Protein AF-A0A7C6JDR0-F1 (afdb_monomer)

Structure (mmCIF, N/CA/C/O backbone):
data_AF-A0A7C6JDR0-F1
#
_entry.id   AF-A0A7C6JDR0-F1
#
loop_
_atom_site.group_PDB
_atom_site.id
_atom_site.type_symbol
_atom_site.label_atom_id
_atom_site.label_alt_id
_atom_site.label_comp_id
_atom_site.label_asym_id
_atom_site.label_entity_id
_atom_site.label_seq_id
_atom_site.pdbx_PDB_ins_code
_atom_site.Cartn_x
_atom_site.Cartn_y
_atom_site.Cartn_z
_atom_site.occupancy
_atom_site.B_iso_or_equiv
_atom_site.auth_seq_id
_atom_site.auth_comp_id
_atom_site.auth_asym_id
_atom_site.auth_atom_id
_atom_site.pdbx_PDB_model_num
ATOM 1 N N . MET A 1 1 ? -1.243 30.427 -74.862 1.00 53.44 1 MET A N 1
ATOM 2 C CA . MET A 1 1 ? -0.214 29.382 -74.612 1.00 53.44 1 MET A CA 1
ATOM 3 C C . MET A 1 1 ? 0.703 29.663 -73.412 1.00 53.44 1 MET A C 1
ATOM 5 O O . MET A 1 1 ? 1.164 28.703 -72.810 1.00 53.44 1 MET A O 1
ATOM 9 N N . ILE A 1 2 ? 0.926 30.922 -73.008 1.00 52.59 2 ILE A N 1
ATOM 10 C CA . ILE A 1 2 ? 1.845 31.300 -71.909 1.00 52.59 2 ILE A CA 1
ATOM 11 C C . ILE A 1 2 ? 1.374 30.842 -70.507 1.00 52.59 2 ILE A C 1
ATOM 13 O O . ILE A 1 2 ? 2.168 30.287 -69.754 1.00 52.59 2 ILE A O 1
ATOM 17 N N . LYS A 1 3 ? 0.073 30.933 -70.181 1.00 47.81 3 LYS A N 1
ATOM 18 C CA . LYS A 1 3 ? -0.463 30.518 -68.860 1.00 47.81 3 LYS A CA 1
ATOM 19 C C . LYS A 1 3 ? -0.269 29.025 -68.537 1.00 47.81 3 LYS A C 1
ATOM 21 O O . LYS A 1 3 ? 0.029 28.679 -67.403 1.00 47.81 3 LYS A O 1
ATOM 26 N N . ARG A 1 4 ? -0.359 28.132 -69.534 1.00 50.84 4 ARG A N 1
ATOM 27 C CA . ARG A 1 4 ? -0.146 26.678 -69.351 1.00 50.84 4 ARG A CA 1
ATOM 28 C C . ARG A 1 4 ? 1.321 26.305 -69.101 1.00 50.84 4 ARG A C 1
ATOM 30 O O . ARG A 1 4 ? 1.572 25.267 -68.501 1.00 50.84 4 ARG A O 1
ATOM 37 N N . ARG A 1 5 ? 2.276 27.127 -69.556 1.00 54.78 5 ARG A N 1
ATOM 38 C CA . ARG A 1 5 ? 3.711 26.929 -69.287 1.00 54.78 5 ARG A CA 1
ATOM 39 C C . ARG A 1 5 ? 4.091 27.420 -67.886 1.00 54.78 5 ARG A C 1
ATOM 41 O O . ARG A 1 5 ? 4.874 26.756 -67.221 1.00 54.78 5 ARG A O 1
ATOM 48 N N . LEU A 1 6 ? 3.457 28.497 -67.415 1.00 56.72 6 LEU A N 1
ATOM 49 C CA . LEU A 1 6 ? 3.664 29.035 -66.067 1.00 56.72 6 LEU A CA 1
ATOM 50 C C . LEU A 1 6 ? 3.162 28.073 -64.972 1.00 56.72 6 LEU A C 1
ATOM 52 O O . LEU A 1 6 ? 3.881 27.800 -64.020 1.00 56.72 6 LEU A O 1
ATOM 56 N N . VAL A 1 7 ? 1.969 27.486 -65.147 1.00 63.91 7 VAL A N 1
ATOM 57 C CA . VAL A 1 7 ? 1.383 26.538 -64.173 1.00 63.91 7 VAL A CA 1
ATOM 58 C C . VAL A 1 7 ? 2.208 25.252 -64.055 1.00 63.91 7 VAL A C 1
ATOM 60 O O . VAL A 1 7 ? 2.407 24.747 -62.955 1.00 63.91 7 VAL A O 1
ATOM 63 N N . LYS A 1 8 ? 2.748 24.745 -65.173 1.00 66.81 8 LYS A N 1
ATOM 64 C CA . LYS A 1 8 ? 3.645 23.578 -65.155 1.00 66.81 8 LYS A CA 1
ATOM 65 C C . LYS A 1 8 ? 4.978 23.885 -64.464 1.00 66.81 8 LYS A C 1
ATOM 67 O O . LYS A 1 8 ? 5.480 23.032 -63.745 1.00 66.81 8 LYS A O 1
ATOM 72 N N . GLY A 1 9 ? 5.518 25.092 -64.647 1.00 71.50 9 GLY A N 1
ATOM 73 C CA . GLY A 1 9 ? 6.744 25.526 -63.970 1.00 71.50 9 GLY A CA 1
ATOM 74 C C . GLY A 1 9 ? 6.580 25.628 -62.452 1.00 71.50 9 GLY A C 1
ATOM 75 O O . GLY A 1 9 ? 7.425 25.133 -61.716 1.00 71.50 9 GLY A O 1
ATOM 76 N N . VAL A 1 10 ? 5.459 26.190 -61.985 1.00 75.44 10 VAL A N 1
ATOM 77 C CA . VAL A 1 10 ? 5.160 26.306 -60.546 1.00 75.44 10 VAL A CA 1
ATOM 78 C C . VAL A 1 10 ? 4.934 24.933 -59.910 1.00 75.44 10 VAL A C 1
ATOM 80 O O . VAL A 1 10 ? 5.464 24.678 -58.836 1.00 75.44 10 VAL A O 1
ATOM 83 N N . ALA A 1 11 ? 4.224 24.022 -60.583 1.00 75.19 11 ALA A N 1
ATOM 84 C CA . ALA A 1 11 ? 3.997 22.670 -60.067 1.00 75.19 11 ALA A CA 1
ATOM 85 C C . ALA A 1 11 ? 5.301 21.860 -59.928 1.00 75.19 11 ALA A C 1
ATOM 87 O O . ALA A 1 11 ? 5.481 21.161 -58.936 1.00 75.19 11 ALA A O 1
ATOM 88 N N . ILE A 1 12 ? 6.232 21.988 -60.883 1.00 78.12 12 ILE A N 1
ATOM 89 C CA . ILE A 1 12 ? 7.544 21.322 -60.817 1.00 78.12 12 ILE A CA 1
ATOM 90 C C . ILE A 1 12 ? 8.403 21.920 -59.698 1.00 78.12 12 ILE A C 1
ATOM 92 O O . ILE A 1 12 ? 9.033 21.172 -58.958 1.00 78.12 12 ILE A O 1
ATOM 96 N N . LEU A 1 13 ? 8.393 23.248 -59.533 1.00 77.38 13 LEU A N 1
ATOM 97 C CA . LEU A 1 13 ? 9.126 23.925 -58.460 1.00 77.38 13 LEU A CA 1
ATOM 98 C C . LEU A 1 13 ? 8.592 23.538 -57.069 1.00 77.38 13 LEU A C 1
ATOM 100 O O . LEU A 1 13 ? 9.375 23.328 -56.151 1.00 77.38 13 LEU A O 1
ATOM 104 N N . MET A 1 14 ? 7.271 23.389 -56.926 1.00 77.12 14 MET A N 1
ATOM 105 C CA . MET A 1 14 ? 6.629 22.969 -55.676 1.00 77.12 14 MET A CA 1
ATOM 106 C C . MET A 1 14 ? 6.948 21.506 -55.335 1.00 77.12 14 MET A C 1
ATOM 108 O O . MET A 1 14 ? 7.229 21.198 -54.181 1.00 77.12 14 MET A O 1
ATOM 112 N N . LEU A 1 15 ? 6.988 20.621 -56.340 1.00 73.56 15 LEU A N 1
ATOM 113 C CA . LEU A 1 15 ? 7.399 19.221 -56.176 1.00 73.56 15 LEU A CA 1
ATOM 114 C C . LEU A 1 15 ? 8.884 19.098 -55.776 1.00 73.56 15 LEU A C 1
ATOM 116 O O . LEU A 1 15 ? 9.236 18.252 -54.962 1.00 73.56 15 LEU A O 1
ATOM 120 N N . LEU A 1 16 ? 9.745 19.971 -56.313 1.00 71.06 16 LEU A N 1
ATOM 121 C CA . LEU A 1 16 ? 11.169 20.050 -55.960 1.00 71.06 16 LEU A CA 1
ATOM 122 C C . LEU A 1 16 ? 11.398 20.602 -54.545 1.00 71.06 16 LEU A C 1
ATOM 124 O O . LEU A 1 16 ? 12.295 20.137 -53.851 1.00 71.06 16 LEU A O 1
ATOM 128 N N . LEU A 1 17 ? 10.568 21.552 -54.102 1.00 68.31 17 LEU A N 1
ATOM 129 C CA . LEU A 1 17 ? 10.589 22.081 -52.733 1.00 68.31 17 LEU A CA 1
ATOM 130 C C . LEU A 1 17 ? 10.099 21.048 -51.705 1.00 68.31 17 LEU A C 1
ATOM 132 O O . LEU A 1 17 ? 10.660 20.966 -50.618 1.00 68.31 17 LEU A O 1
ATOM 136 N N . LEU A 1 18 ? 9.112 20.218 -52.062 1.00 66.00 18 LEU A N 1
ATOM 137 C CA . LEU A 1 18 ? 8.636 19.107 -51.226 1.00 66.00 18 LEU A CA 1
ATOM 138 C C . LEU A 1 18 ? 9.679 17.985 -51.078 1.00 66.00 18 LEU A C 1
ATOM 140 O O . LEU A 1 18 ? 9.715 17.332 -50.042 1.00 66.00 18 LEU A O 1
ATOM 144 N N . ALA A 1 19 ? 10.560 17.794 -52.065 1.00 61.44 19 ALA A N 1
ATOM 145 C CA . ALA A 1 19 ? 11.643 16.809 -51.997 1.00 61.44 19 ALA A CA 1
ATOM 146 C C . ALA A 1 19 ? 12.844 17.256 -51.136 1.00 61.44 19 ALA A C 1
ATOM 148 O O . ALA A 1 19 ? 13.671 16.422 -50.777 1.00 61.44 19 ALA A O 1
ATOM 149 N N . MET A 1 20 ? 12.955 18.549 -50.797 1.00 60.34 20 MET A N 1
ATOM 150 C CA . MET A 1 20 ? 14.014 19.067 -49.914 1.00 60.34 20 MET A CA 1
ATOM 151 C C . MET A 1 20 ? 13.629 19.077 -48.431 1.00 60.34 20 MET A C 1
ATOM 153 O O . MET A 1 20 ? 14.495 19.294 -47.589 1.00 60.34 20 MET A O 1
ATOM 157 N N . VAL A 1 21 ? 12.374 18.768 -48.085 1.00 63.84 21 VAL A N 1
ATOM 158 C CA . VAL A 1 21 ? 11.983 18.416 -46.709 1.00 63.84 21 VAL A CA 1
ATOM 159 C C . VAL A 1 21 ? 12.248 16.920 -46.496 1.00 63.84 21 VAL A C 1
ATOM 161 O O . VAL A 1 21 ? 11.381 16.147 -46.105 1.00 63.84 21 VAL A O 1
ATOM 164 N N . GLY A 1 22 ? 13.463 16.485 -46.832 1.00 52.94 22 GLY A N 1
ATOM 165 C CA . GLY A 1 22 ? 14.001 15.239 -46.315 1.00 52.94 22 GLY A CA 1
ATOM 166 C C . GLY A 1 22 ? 14.383 15.512 -44.872 1.00 52.94 22 GLY A C 1
ATOM 167 O O . GLY A 1 22 ? 15.258 16.340 -44.622 1.00 52.94 22 GLY A O 1
ATOM 168 N N . CYS A 1 23 ? 13.683 14.881 -43.931 1.00 58.06 23 CYS A N 1
ATOM 169 C CA . CYS A 1 23 ? 14.069 14.886 -42.528 1.00 58.06 23 CYS A CA 1
ATOM 170 C C . CYS A 1 23 ? 15.530 14.428 -42.478 1.00 58.06 23 CYS A C 1
ATOM 172 O O . CYS A 1 23 ? 15.843 13.322 -42.916 1.00 58.06 23 CYS A O 1
ATOM 174 N N . GLN A 1 24 ? 16.433 15.321 -42.075 1.00 47.09 24 GLN A N 1
ATOM 175 C CA . GLN A 1 24 ? 17.839 14.992 -41.922 1.00 47.09 24 GLN A CA 1
ATOM 176 C C . GLN A 1 24 ? 17.901 14.056 -40.719 1.00 47.09 24 GLN A C 1
ATOM 178 O O . GLN A 1 24 ? 17.869 14.503 -39.573 1.00 47.09 24 GLN A O 1
ATOM 183 N N . ASP A 1 25 ? 17.846 12.756 -41.000 1.00 50.03 25 ASP A N 1
ATOM 184 C CA . ASP A 1 25 ? 17.953 11.699 -40.011 1.00 50.03 25 ASP A CA 1
ATOM 185 C C . ASP A 1 25 ? 19.404 11.732 -39.533 1.00 50.03 25 ASP A C 1
ATOM 187 O O . ASP A 1 25 ? 20.304 11.115 -40.099 1.00 50.03 25 ASP A O 1
ATOM 191 N N . ASN A 1 26 ? 19.665 12.584 -38.543 1.00 49.03 26 ASN A N 1
ATOM 192 C CA . ASN A 1 26 ? 20.934 12.639 -37.833 1.00 49.03 26 ASN A CA 1
ATOM 193 C C . ASN A 1 26 ? 21.002 11.427 -36.892 1.00 49.03 26 ASN A C 1
ATOM 195 O O . ASN A 1 26 ? 21.184 11.575 -35.684 1.00 49.03 26 ASN A O 1
ATOM 199 N N . SER A 1 27 ? 20.801 10.224 -37.432 1.00 51.94 27 SER A N 1
ATOM 200 C CA . SER A 1 27 ? 21.054 8.985 -36.721 1.00 51.94 27 SER A CA 1
ATOM 201 C C . SER A 1 27 ? 22.565 8.858 -36.596 1.00 51.94 27 SER A C 1
ATOM 203 O O . SER A 1 27 ? 23.275 8.675 -37.585 1.00 51.94 27 SER A O 1
ATOM 205 N N . LEU A 1 28 ? 23.075 9.007 -35.379 1.00 58.03 28 LEU A N 1
ATOM 206 C CA . LEU A 1 28 ? 24.452 8.651 -35.079 1.00 58.03 28 LEU A CA 1
ATOM 207 C C . LEU A 1 28 ? 24.575 7.136 -35.291 1.00 58.03 28 LEU A C 1
ATOM 209 O O . LEU A 1 28 ? 23.998 6.357 -34.537 1.00 58.03 28 LEU A O 1
ATOM 213 N N . GLU A 1 29 ? 25.256 6.723 -36.360 1.00 64.56 29 GLU A N 1
ATOM 214 C CA . GLU A 1 29 ? 25.466 5.306 -36.661 1.00 64.56 29 GLU A CA 1
ATOM 215 C C . GLU A 1 29 ? 26.308 4.648 -35.556 1.00 64.56 29 GLU A C 1
ATOM 217 O O . GLU A 1 29 ? 27.383 5.137 -35.198 1.00 64.56 29 GLU A O 1
ATOM 222 N N . GLY A 1 30 ? 25.822 3.532 -35.009 1.00 69.56 30 GLY A N 1
ATOM 223 C CA . GLY A 1 30 ? 26.536 2.736 -34.012 1.00 69.56 30 GLY A CA 1
ATOM 224 C C . GLY A 1 30 ? 25.609 1.930 -33.103 1.00 69.56 30 GLY A C 1
ATOM 225 O O . GLY A 1 30 ? 24.469 2.320 -32.854 1.00 69.56 30 GLY A O 1
ATOM 226 N N . GLU A 1 31 ? 26.122 0.812 -32.589 1.00 82.81 31 GLU A N 1
ATOM 227 C CA . GLU A 1 31 ? 25.475 0.031 -31.533 1.00 82.81 31 GLU A CA 1
ATOM 228 C C . GLU A 1 31 ? 26.062 0.397 -30.164 1.00 82.81 31 GLU A C 1
ATOM 230 O O . GLU A 1 31 ? 27.271 0.573 -30.009 1.00 82.81 31 GLU A O 1
ATOM 235 N N . ALA A 1 32 ? 25.197 0.466 -29.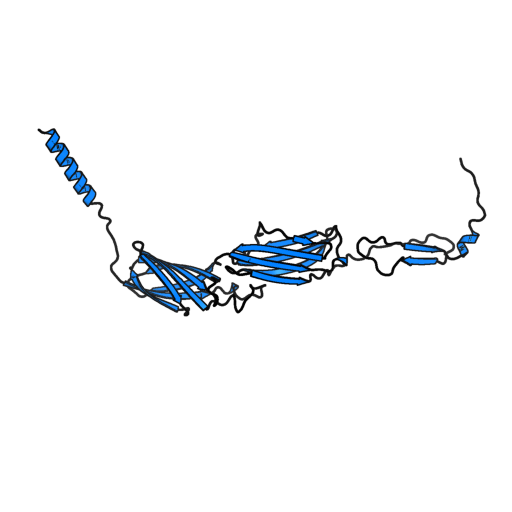161 1.00 83.44 32 ALA A N 1
ATOM 236 C CA . ALA A 1 32 ? 25.524 0.698 -27.768 1.00 83.44 32 ALA A CA 1
ATOM 237 C C . ALA A 1 32 ? 25.253 -0.558 -26.926 1.00 83.44 32 ALA A C 1
ATOM 239 O O . ALA A 1 32 ? 24.381 -1.378 -27.234 1.00 83.44 32 ALA A O 1
ATOM 240 N N . THR A 1 33 ? 26.004 -0.693 -25.832 1.00 84.31 33 THR A N 1
ATOM 241 C CA . THR A 1 33 ? 25.755 -1.687 -24.779 1.00 84.31 33 THR A CA 1
ATOM 242 C C . THR A 1 33 ? 25.454 -0.962 -23.475 1.00 84.31 33 THR A C 1
ATOM 244 O O . THR A 1 33 ? 26.211 -0.079 -23.072 1.00 84.31 33 THR A O 1
ATOM 247 N N . LEU A 1 34 ? 24.357 -1.347 -22.827 1.00 86.38 34 LEU A N 1
ATOM 248 C CA . LEU A 1 34 ? 23.952 -0.881 -21.508 1.00 86.38 34 LEU A CA 1
ATOM 249 C C . LEU A 1 34 ? 24.166 -1.992 -20.478 1.00 86.38 34 LEU A C 1
ATOM 251 O O . LEU A 1 34 ? 23.689 -3.113 -20.670 1.00 86.38 34 LEU A O 1
ATOM 255 N N . HIS A 1 35 ? 24.828 -1.654 -19.378 1.00 86.69 35 HIS A N 1
ATOM 256 C CA . HIS A 1 35 ? 24.808 -2.417 -18.133 1.00 86.69 35 HIS A CA 1
ATOM 257 C C . HIS A 1 35 ? 23.892 -1.706 -17.137 1.00 86.69 35 HIS A C 1
ATOM 259 O O . HIS A 1 35 ? 24.075 -0.518 -16.869 1.00 86.69 35 HIS A O 1
ATOM 265 N N . LEU A 1 36 ? 22.896 -2.418 -16.624 1.00 84.50 36 LEU A N 1
ATOM 266 C CA . LEU A 1 36 ? 21.857 -1.871 -15.768 1.00 84.50 36 LEU A CA 1
ATOM 267 C C . LEU A 1 36 ? 21.838 -2.601 -14.430 1.00 84.50 36 LEU A C 1
ATOM 269 O O . LEU A 1 36 ? 21.637 -3.812 -14.414 1.00 84.50 36 LEU A O 1
ATOM 273 N N . SER A 1 37 ? 21.978 -1.844 -13.347 1.00 87.19 37 SER A N 1
ATOM 274 C CA . SER A 1 37 ? 21.801 -2.335 -11.982 1.00 87.19 37 SER A CA 1
ATOM 275 C C . SER A 1 37 ? 20.399 -1.994 -11.472 1.00 87.19 37 SER A C 1
ATOM 277 O O . SER A 1 37 ? 19.927 -0.864 -11.641 1.00 87.19 37 SER A O 1
ATOM 279 N N . LEU A 1 38 ? 19.708 -2.964 -10.880 1.00 88.69 38 LEU A N 1
ATOM 280 C CA . LEU A 1 38 ? 18.350 -2.826 -10.359 1.00 88.69 38 LEU A CA 1
ATOM 281 C C . LEU A 1 38 ? 18.396 -2.756 -8.834 1.00 88.69 38 LEU A C 1
ATOM 283 O O . LEU A 1 38 ? 18.657 -3.744 -8.157 1.00 88.69 38 LEU A O 1
ATOM 287 N N . GLU A 1 39 ? 18.105 -1.583 -8.283 1.00 84.75 39 GLU A N 1
ATOM 288 C CA . GLU A 1 39 ? 18.224 -1.334 -6.849 1.00 84.75 39 GLU A CA 1
ATOM 289 C C . GLU A 1 39 ? 16.850 -1.218 -6.189 1.00 84.75 39 GLU A C 1
ATOM 291 O O . GLU A 1 39 ? 15.957 -0.514 -6.665 1.00 84.75 39 GLU A O 1
ATOM 296 N N . ARG A 1 40 ? 16.675 -1.858 -5.033 1.00 76.69 40 ARG A N 1
ATOM 297 C CA . ARG A 1 40 ? 15.444 -1.751 -4.245 1.00 76.69 40 ARG A CA 1
ATOM 298 C C . ARG A 1 40 ? 15.557 -0.665 -3.175 1.00 76.69 40 ARG A C 1
ATOM 300 O O . ARG A 1 40 ? 16.505 -0.647 -2.394 1.00 76.69 40 ARG A O 1
ATOM 307 N N . ALA A 1 41 ? 14.533 0.182 -3.045 1.00 70.31 41 ALA A N 1
ATOM 308 C CA . ALA A 1 41 ? 14.473 1.143 -1.944 1.00 70.31 41 ALA A CA 1
ATOM 309 C C . ALA A 1 41 ? 14.323 0.453 -0.565 1.00 70.31 41 ALA A C 1
ATOM 311 O O . ALA A 1 41 ? 13.491 -0.432 -0.369 1.00 70.31 41 ALA A O 1
ATOM 312 N N . SER A 1 42 ? 15.078 0.902 0.440 1.00 64.12 42 SER A N 1
ATOM 313 C CA . SER A 1 42 ? 15.119 0.294 1.786 1.00 64.12 42 SER A CA 1
ATOM 314 C C . SER A 1 42 ? 13.794 0.340 2.562 1.00 64.12 42 SER A C 1
ATOM 316 O O . SER A 1 42 ? 13.575 -0.471 3.463 1.00 64.12 42 SER A O 1
ATOM 318 N N . ARG A 1 43 ? 12.876 1.246 2.194 1.00 60.66 43 ARG A N 1
ATOM 319 C CA . ARG A 1 43 ? 11.558 1.411 2.836 1.00 60.66 43 ARG A CA 1
ATOM 320 C C . ARG A 1 43 ? 10.659 0.175 2.751 1.00 60.66 43 ARG A C 1
ATOM 322 O O . ARG A 1 43 ? 9.679 0.080 3.474 1.00 60.66 43 ARG A O 1
ATOM 329 N N . PHE A 1 44 ? 11.007 -0.799 1.914 1.00 59.34 44 PHE A N 1
ATOM 330 C CA . PHE A 1 44 ? 10.269 -2.048 1.750 1.00 59.34 44 PHE A CA 1
ATOM 331 C C . PHE A 1 44 ? 10.447 -3.105 2.858 1.00 59.34 44 PHE A C 1
ATOM 333 O O . PHE A 1 44 ? 9.814 -4.154 2.766 1.00 59.34 44 PHE A O 1
ATOM 340 N N . ASN A 1 45 ? 11.216 -2.818 3.917 1.00 54.88 45 ASN A N 1
ATOM 341 C CA . ASN A 1 45 ? 11.609 -3.792 4.949 1.00 54.88 45 ASN A CA 1
ATOM 342 C C . ASN A 1 45 ? 11.053 -3.527 6.372 1.00 54.88 45 ASN A C 1
ATOM 344 O O . ASN A 1 45 ? 11.639 -3.990 7.351 1.00 54.88 45 ASN A O 1
ATOM 348 N N . THR A 1 46 ? 9.956 -2.781 6.546 1.00 54.44 46 THR A N 1
ATOM 349 C CA . THR A 1 46 ? 9.399 -2.476 7.886 1.00 54.44 46 THR A CA 1
ATOM 350 C C . THR A 1 46 ? 8.323 -3.473 8.345 1.00 54.44 46 THR A C 1
ATOM 352 O O . THR A 1 46 ? 7.653 -4.107 7.529 1.00 54.44 46 THR A O 1
ATOM 355 N N . ARG A 1 47 ? 8.145 -3.621 9.672 1.00 57.47 47 ARG A N 1
ATOM 356 C CA . ARG A 1 47 ? 7.041 -4.394 10.275 1.00 57.47 47 ARG A CA 1
ATOM 357 C C . ARG A 1 47 ? 5.709 -3.706 9.970 1.00 57.47 47 ARG A C 1
ATOM 359 O O . ARG A 1 47 ? 5.366 -2.735 10.633 1.00 57.47 47 ARG A O 1
ATOM 366 N N . ASN A 1 48 ? 4.970 -4.238 9.007 1.00 67.81 48 ASN A N 1
ATOM 367 C CA . ASN A 1 48 ? 3.650 -3.747 8.620 1.00 67.81 48 ASN A CA 1
ATOM 368 C C . ASN A 1 48 ? 2.647 -4.907 8.660 1.00 67.81 48 ASN A C 1
ATOM 370 O O . ASN A 1 48 ? 3.045 -6.070 8.576 1.00 67.81 48 ASN A O 1
ATOM 374 N N . ILE A 1 49 ? 1.351 -4.604 8.711 1.00 73.88 49 ILE A N 1
ATOM 375 C CA . ILE A 1 49 ? 0.335 -5.518 8.184 1.00 73.88 49 ILE A CA 1
ATOM 376 C C . ILE A 1 49 ? 0.685 -5.723 6.711 1.00 73.88 49 ILE A C 1
ATOM 378 O O . ILE A 1 49 ? 0.687 -4.772 5.926 1.00 73.88 49 ILE A O 1
ATOM 382 N N . VAL A 1 50 ? 1.054 -6.948 6.357 1.00 80.06 50 VAL A N 1
ATOM 383 C CA . VAL A 1 50 ? 1.428 -7.325 4.994 1.00 80.06 50 VAL A CA 1
ATOM 384 C C . VAL A 1 50 ? 0.266 -8.042 4.317 1.00 80.06 50 VAL A C 1
ATOM 386 O O . VAL A 1 50 ? -0.566 -8.629 5.012 1.00 80.06 50 VAL A O 1
ATOM 389 N N . PRO A 1 51 ? 0.191 -8.014 2.978 1.00 77.56 51 PRO A N 1
ATOM 390 C CA . PRO A 1 51 ? -0.803 -8.800 2.272 1.00 77.56 51 PRO A CA 1
ATOM 391 C C . PRO A 1 51 ? -0.692 -10.289 2.584 1.00 77.56 51 PRO A C 1
ATOM 393 O O . PRO A 1 51 ? 0.396 -10.789 2.871 1.00 77.56 51 PRO A O 1
ATOM 396 N N . GLU A 1 52 ? -1.805 -11.009 2.490 1.00 73.12 52 GLU A N 1
ATOM 397 C CA . GLU A 1 52 ? -1.784 -12.461 2.640 1.00 73.12 52 GLU A CA 1
ATOM 398 C C . GLU A 1 52 ? -0.949 -13.133 1.535 1.00 73.12 52 GLU A C 1
ATOM 400 O O . GLU A 1 52 ? -0.948 -12.714 0.370 1.00 73.12 52 GLU A O 1
ATOM 405 N N . GLY A 1 53 ? -0.260 -14.218 1.897 1.00 66.06 53 GLY A N 1
ATOM 406 C CA . GLY A 1 53 ? 0.527 -15.042 0.978 1.00 66.06 53 GLY A CA 1
ATOM 407 C C . GLY A 1 53 ? 1.941 -15.337 1.477 1.00 66.06 53 GLY A C 1
ATOM 408 O O . GLY A 1 53 ? 2.351 -14.912 2.555 1.00 66.06 53 GLY A O 1
ATOM 409 N N . THR A 1 54 ? 2.692 -16.094 0.679 1.00 64.69 54 THR A N 1
ATOM 410 C CA . THR A 1 54 ? 4.100 -16.425 0.941 1.00 64.69 54 THR A CA 1
ATOM 411 C C . THR A 1 54 ? 5.000 -15.370 0.313 1.00 64.69 54 THR A C 1
ATOM 413 O O . THR A 1 54 ? 4.928 -15.158 -0.898 1.00 64.69 54 THR A O 1
ATOM 416 N N . ASP A 1 55 ? 5.826 -14.722 1.134 1.00 68.62 55 ASP A N 1
ATOM 417 C CA . ASP A 1 55 ? 6.812 -13.712 0.731 1.00 68.62 55 ASP A CA 1
ATOM 418 C C . ASP A 1 55 ? 6.285 -12.666 -0.273 1.00 68.62 55 ASP A C 1
ATOM 420 O O . ASP A 1 55 ? 6.943 -12.371 -1.274 1.00 68.62 55 ASP A O 1
ATOM 424 N N . PRO A 1 56 ? 5.109 -12.053 -0.022 1.00 72.56 56 PRO A N 1
ATOM 425 C CA . PRO A 1 56 ? 4.428 -11.201 -1.002 1.00 72.56 56 PRO A CA 1
ATOM 426 C C . PRO A 1 56 ? 5.246 -9.962 -1.397 1.00 72.56 56 PRO A C 1
ATOM 428 O O . PRO A 1 56 ? 4.978 -9.353 -2.431 1.00 72.56 56 PRO A O 1
ATOM 431 N N . LEU A 1 57 ? 6.240 -9.601 -0.580 1.00 78.75 57 LEU A N 1
ATOM 432 C CA . LEU A 1 57 ? 7.131 -8.458 -0.752 1.00 78.75 57 LEU A CA 1
ATOM 433 C C . LEU A 1 57 ? 8.482 -8.817 -1.384 1.00 78.75 57 LEU A C 1
ATOM 435 O O . LEU A 1 57 ? 9.282 -7.912 -1.610 1.00 78.75 57 LEU A O 1
ATOM 439 N N . THR A 1 58 ? 8.791 -10.084 -1.639 1.00 84.38 58 THR A N 1
ATOM 440 C CA . THR A 1 58 ? 10.082 -10.469 -2.225 1.00 84.38 58 THR A CA 1
ATOM 441 C C . THR A 1 58 ? 10.005 -10.354 -3.739 1.00 84.38 58 THR A C 1
ATOM 443 O O . THR A 1 58 ? 9.176 -11.012 -4.359 1.00 84.38 58 THR A O 1
ATOM 446 N N . ILE A 1 59 ? 10.858 -9.516 -4.333 1.00 88.31 59 ILE A N 1
ATOM 447 C CA . ILE A 1 59 ? 11.020 -9.455 -5.789 1.00 88.31 59 ILE A CA 1
ATOM 448 C C . ILE A 1 59 ? 11.881 -10.648 -6.204 1.00 88.31 59 ILE A C 1
ATOM 450 O O . ILE A 1 59 ? 12.939 -10.861 -5.620 1.00 88.31 59 ILE A O 1
ATOM 454 N N . VAL A 1 60 ? 11.412 -11.422 -7.178 1.00 92.50 60 VAL A N 1
ATOM 455 C CA . VAL A 1 60 ? 12.132 -12.584 -7.730 1.00 92.50 60 VAL A CA 1
ATOM 456 C C . VAL A 1 60 ? 12.318 -12.497 -9.241 1.00 92.50 60 VAL A C 1
ATOM 458 O O . VAL A 1 60 ? 13.030 -13.313 -9.812 1.00 92.50 60 VAL A O 1
ATOM 461 N N . SER A 1 61 ? 11.647 -11.551 -9.904 1.00 95.00 61 SER A N 1
ATOM 462 C CA . SER A 1 61 ? 11.840 -11.316 -11.331 1.00 95.00 61 SER A CA 1
ATOM 463 C C . SER A 1 61 ? 11.576 -9.865 -11.722 1.00 95.00 61 SER A C 1
ATOM 465 O O . SER A 1 61 ? 10.877 -9.138 -11.013 1.00 95.00 61 SER A O 1
ATOM 467 N N . TYR A 1 62 ? 12.106 -9.456 -12.873 1.00 96.81 62 TYR A N 1
ATOM 468 C CA . TYR A 1 62 ? 11.972 -8.112 -13.417 1.00 96.81 62 TYR A CA 1
ATOM 469 C C . TYR A 1 62 ? 11.482 -8.129 -14.870 1.00 96.81 62 TYR A C 1
ATOM 471 O O . TYR A 1 62 ? 11.810 -9.019 -15.663 1.00 96.81 62 TYR A O 1
ATOM 479 N N . LYS A 1 63 ? 10.727 -7.087 -15.222 1.00 97.38 63 LYS A N 1
ATOM 480 C CA . LYS A 1 63 ? 10.430 -6.672 -16.596 1.00 97.38 63 LYS A CA 1
ATOM 481 C C . LYS A 1 63 ? 11.119 -5.339 -16.859 1.00 97.38 63 LYS A C 1
ATOM 483 O O . LYS A 1 63 ? 10.984 -4.429 -16.047 1.00 97.38 63 LYS A O 1
ATOM 488 N N . ILE A 1 64 ? 11.823 -5.220 -17.980 1.00 97.62 64 ILE A N 1
ATOM 489 C CA . ILE A 1 64 ? 12.437 -3.975 -18.449 1.00 97.62 64 ILE A CA 1
ATOM 490 C C . ILE A 1 64 ? 11.810 -3.589 -19.782 1.00 97.62 64 ILE A C 1
ATOM 492 O O . ILE A 1 64 ? 11.822 -4.370 -20.733 1.00 97.62 64 ILE A O 1
ATOM 496 N N . GLU A 1 65 ? 11.320 -2.362 -19.853 1.00 97.75 65 GLU A N 1
ATOM 497 C CA . GLU A 1 65 ? 10.782 -1.728 -21.051 1.00 97.75 65 GLU A CA 1
ATOM 498 C C . GLU A 1 65 ? 11.682 -0.545 -21.405 1.00 97.75 65 GLU A C 1
ATOM 500 O O . GLU A 1 65 ? 12.091 0.207 -20.523 1.00 97.75 65 GLU A O 1
ATOM 505 N N . GLY A 1 66 ? 12.043 -0.392 -22.677 1.00 97.00 66 GLY A N 1
ATOM 506 C CA . GLY A 1 66 ? 12.942 0.669 -23.127 1.00 97.00 66 GLY A CA 1
ATOM 507 C C . GLY A 1 66 ? 12.407 1.364 -24.364 1.00 97.00 66 GLY A C 1
ATOM 508 O O . GLY A 1 66 ? 12.158 0.699 -25.363 1.00 97.00 66 GLY A O 1
ATOM 509 N N . SER A 1 67 ? 12.268 2.686 -24.307 1.00 97.44 67 SER A N 1
ATOM 510 C CA . SER A 1 67 ? 11.903 3.533 -25.447 1.00 97.44 67 SER A CA 1
ATOM 511 C C . SER A 1 67 ? 13.116 4.350 -25.875 1.00 97.44 67 SER A C 1
ATOM 513 O O . SER A 1 67 ? 13.703 5.059 -25.058 1.00 97.44 67 SER A O 1
ATOM 515 N N . GLY A 1 68 ? 13.504 4.226 -27.139 1.00 94.19 68 GLY A N 1
ATOM 516 C CA . GLY A 1 68 ? 14.724 4.796 -27.693 1.00 94.19 68 GLY A CA 1
ATOM 517 C C . GLY A 1 68 ? 14.489 5.680 -28.918 1.00 94.19 68 GLY A C 1
ATOM 518 O O . GLY A 1 68 ? 13.350 6.012 -29.260 1.00 94.19 68 GLY A O 1
ATOM 519 N N . PRO A 1 69 ? 15.572 6.071 -29.610 1.00 92.56 69 PRO A N 1
ATOM 520 C CA . PRO A 1 69 ? 15.503 6.892 -30.811 1.00 92.56 69 PRO A CA 1
ATOM 521 C C . PRO A 1 69 ? 14.662 6.232 -31.905 1.00 92.56 69 PRO A C 1
ATOM 523 O O . PRO A 1 69 ? 14.614 5.005 -32.004 1.00 92.56 69 PRO A O 1
ATOM 526 N N . ASN A 1 70 ? 14.055 7.052 -32.764 1.00 88.81 70 ASN A N 1
ATOM 527 C CA . ASN A 1 70 ? 13.269 6.605 -33.919 1.00 88.81 70 ASN A CA 1
ATOM 528 C C . ASN A 1 70 ? 12.126 5.646 -33.543 1.00 88.81 70 ASN A C 1
ATOM 530 O O . ASN A 1 7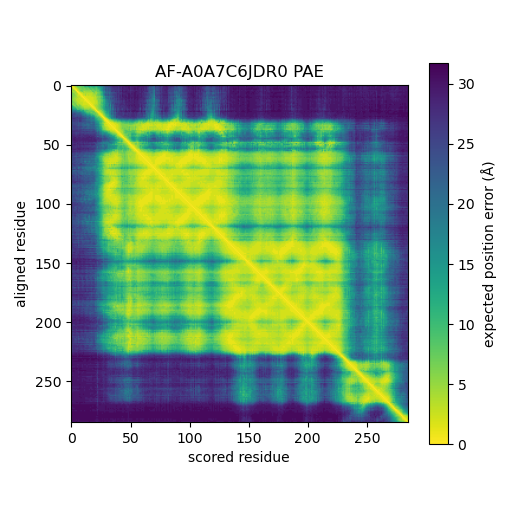0 ? 11.848 4.698 -34.272 1.00 88.81 70 ASN A O 1
ATOM 534 N N . GLU A 1 71 ? 11.498 5.890 -32.386 1.00 88.12 71 GLU A N 1
ATOM 535 C CA . GLU A 1 71 ? 10.377 5.101 -31.850 1.00 88.12 71 GLU A CA 1
ATOM 536 C C . GLU A 1 71 ? 10.719 3.617 -31.618 1.00 88.12 71 GLU A C 1
ATOM 538 O O . GLU A 1 71 ? 9.830 2.774 -31.493 1.00 88.12 71 GLU A O 1
ATOM 543 N N . VAL A 1 72 ? 12.012 3.276 -31.536 1.00 93.44 72 VAL A N 1
ATOM 544 C CA . VAL A 1 72 ? 12.437 1.915 -31.207 1.00 93.44 72 VAL A CA 1
ATOM 545 C C . VAL A 1 72 ? 12.026 1.600 -29.776 1.00 93.44 72 VAL A C 1
ATOM 547 O O . VAL A 1 72 ? 12.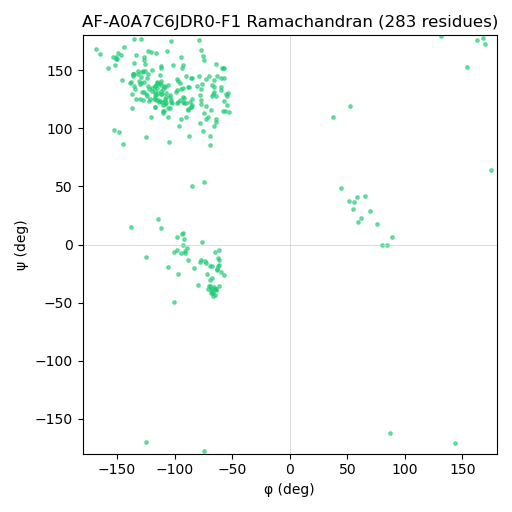302 2.361 -28.850 1.00 93.44 72 VAL A O 1
ATOM 550 N N . TYR A 1 73 ? 11.402 0.441 -29.601 1.00 95.00 73 TYR A N 1
ATOM 551 C CA . TYR A 1 73 ? 10.930 -0.037 -28.315 1.00 95.00 73 TYR A CA 1
ATOM 552 C C . TYR A 1 73 ? 11.421 -1.461 -28.056 1.00 95.00 73 TYR A C 1
ATOM 554 O O . TYR A 1 73 ? 11.420 -2.301 -28.960 1.00 95.00 73 TYR A O 1
ATOM 562 N N . ILE A 1 74 ? 11.842 -1.736 -26.824 1.00 96.62 74 ILE A N 1
ATOM 563 C CA . ILE A 1 74 ? 12.292 -3.059 -26.389 1.00 96.62 74 ILE A CA 1
ATOM 564 C C . ILE A 1 74 ? 11.548 -3.496 -25.133 1.00 96.62 74 ILE A C 1
ATOM 566 O O . ILE A 1 74 ? 11.217 -2.678 -24.276 1.00 96.62 74 ILE A O 1
ATOM 570 N N . VAL A 1 75 ? 11.372 -4.809 -24.998 1.00 97.44 75 VAL A N 1
ATOM 571 C CA . VAL A 1 75 ? 10.852 -5.445 -23.786 1.00 97.44 75 VAL A CA 1
ATOM 572 C C . VAL A 1 75 ? 11.715 -6.656 -23.460 1.00 97.44 75 VAL A C 1
ATOM 574 O O . VAL A 1 75 ? 12.026 -7.462 -24.339 1.00 97.44 75 VAL A O 1
ATOM 577 N N . LYS A 1 76 ? 12.098 -6.789 -22.193 1.00 95.88 76 LYS A N 1
ATOM 578 C CA . LYS A 1 76 ? 12.689 -7.999 -21.620 1.00 95.88 76 LYS A CA 1
ATOM 579 C C . LYS A 1 76 ? 11.897 -8.391 -20.380 1.00 95.88 76 LYS A C 1
ATOM 581 O O . LYS A 1 76 ? 11.656 -7.549 -19.526 1.00 95.88 76 LYS A O 1
ATOM 586 N N . GLU A 1 77 ? 11.518 -9.657 -20.273 1.00 96.00 77 GLU A N 1
ATOM 587 C CA . GLU A 1 77 ? 10.713 -10.202 -19.173 1.00 96.00 77 GLU A CA 1
ATOM 588 C C . GLU A 1 77 ? 11.404 -11.419 -18.554 1.00 96.00 77 GLU A C 1
ATOM 590 O O . GLU A 1 77 ? 12.242 -12.050 -19.199 1.00 96.00 77 GLU A O 1
ATOM 595 N N . GLY A 1 78 ? 11.041 -11.749 -17.310 1.00 92.94 78 GLY A N 1
ATOM 596 C CA . GLY A 1 78 ? 11.552 -12.935 -16.616 1.00 92.94 78 GLY A CA 1
ATOM 597 C C . GLY A 1 78 ? 13.031 -12.841 -16.242 1.00 92.94 78 GLY A C 1
ATOM 598 O O . GLY A 1 78 ? 13.722 -13.852 -16.204 1.00 92.94 78 GLY A O 1
ATOM 599 N N . ILE A 1 79 ? 13.536 -11.629 -16.014 1.00 95.62 79 ILE A N 1
ATOM 600 C CA . ILE A 1 79 ? 14.914 -11.410 -15.571 1.00 95.62 79 ILE A CA 1
ATOM 601 C C . ILE A 1 79 ? 14.991 -11.742 -14.082 1.00 95.62 79 ILE A C 1
ATOM 603 O O . ILE A 1 79 ? 14.249 -11.143 -13.316 1.00 95.62 79 ILE A O 1
ATOM 607 N N . GLU A 1 80 ? 15.875 -12.644 -13.669 1.00 93.94 80 GLU A N 1
ATOM 608 C CA . GLU A 1 80 ? 16.050 -13.016 -12.251 1.00 93.94 80 GLU A CA 1
ATOM 609 C C . GLU A 1 80 ? 17.215 -12.263 -11.582 1.00 93.94 80 GLU A C 1
ATOM 611 O O . GLU A 1 80 ? 17.195 -12.043 -10.373 1.00 93.94 80 GLU A O 1
ATOM 616 N N . ASP A 1 81 ? 18.201 -11.822 -12.370 1.00 92.62 81 ASP A N 1
ATOM 617 C CA . ASP A 1 81 ? 19.381 -11.102 -11.886 1.00 92.62 81 ASP A CA 1
ATOM 618 C C . ASP A 1 81 ? 19.130 -9.588 -11.752 1.00 92.62 81 ASP A C 1
ATOM 620 O O . ASP A 1 81 ? 18.500 -8.962 -12.606 1.00 92.62 81 ASP A O 1
ATOM 624 N N . GLU A 1 82 ? 19.707 -8.972 -10.717 1.00 90.56 82 GLU A N 1
ATOM 625 C CA . GLU A 1 82 ? 19.683 -7.512 -10.514 1.00 90.56 82 GLU A CA 1
ATOM 626 C C . GLU A 1 82 ? 20.607 -6.758 -11.491 1.00 90.56 82 GLU A C 1
ATOM 628 O O . GLU A 1 82 ? 20.465 -5.552 -11.673 1.00 90.56 82 GLU A O 1
ATOM 633 N N . GLU A 1 83 ? 21.529 -7.463 -12.152 1.00 93.38 83 GLU A N 1
ATOM 634 C CA . GLU A 1 83 ? 22.468 -6.908 -13.129 1.00 93.38 83 GLU A CA 1
ATOM 635 C C . GLU A 1 83 ? 22.130 -7.393 -14.541 1.00 93.38 83 GLU A C 1
ATOM 637 O O . GLU A 1 83 ? 22.265 -8.572 -14.875 1.00 93.38 83 GLU A O 1
ATOM 642 N N . VAL A 1 84 ? 21.728 -6.469 -15.414 1.00 94.31 84 VAL A N 1
ATOM 643 C CA . VAL A 1 84 ? 21.241 -6.789 -16.760 1.00 94.31 84 VAL A CA 1
ATOM 644 C C . VAL A 1 84 ? 22.106 -6.133 -17.818 1.00 94.31 84 VAL A C 1
ATOM 646 O O . VAL A 1 84 ? 22.364 -4.934 -17.793 1.00 94.31 84 VAL A O 1
ATOM 649 N N . THR A 1 85 ? 22.511 -6.911 -18.822 1.00 94.88 85 THR A N 1
ATOM 650 C CA . THR A 1 85 ? 23.175 -6.372 -20.016 1.00 94.88 85 THR A CA 1
ATOM 651 C C . THR A 1 85 ? 22.211 -6.333 -21.205 1.00 94.88 85 THR A C 1
ATOM 653 O O . THR A 1 85 ? 21.607 -7.344 -21.588 1.00 94.88 85 THR A O 1
ATOM 656 N N . ILE A 1 86 ? 22.077 -5.165 -21.831 1.00 93.62 86 ILE A N 1
ATOM 657 C CA . ILE A 1 86 ? 21.295 -4.952 -23.053 1.00 93.62 86 ILE A CA 1
ATOM 658 C C . ILE A 1 86 ? 22.253 -4.502 -24.157 1.00 93.62 86 ILE A C 1
ATOM 660 O O . ILE A 1 86 ? 22.929 -3.487 -24.028 1.00 93.62 86 ILE A O 1
ATOM 664 N N . LYS A 1 87 ? 22.350 -5.296 -25.223 1.00 92.38 87 LYS A N 1
ATOM 665 C CA . LYS A 1 87 ? 23.256 -5.063 -26.357 1.00 92.38 87 LYS A CA 1
ATOM 666 C C . LYS A 1 87 ? 22.475 -4.590 -27.576 1.00 92.38 87 LYS A C 1
ATOM 668 O O . LYS A 1 87 ? 21.257 -4.760 -27.617 1.00 92.38 87 LYS A O 1
ATOM 673 N N . SER A 1 88 ? 23.203 -4.078 -28.566 1.00 90.62 88 SER A N 1
ATOM 674 C CA . SER A 1 88 ? 22.672 -3.710 -29.883 1.00 90.62 88 SER A CA 1
ATOM 675 C C . SER A 1 88 ? 21.558 -2.666 -29.807 1.00 90.62 88 SER A C 1
ATOM 677 O O . SER A 1 88 ? 20.548 -2.753 -30.500 1.00 90.62 88 SER A O 1
ATOM 679 N N . LEU A 1 89 ? 21.743 -1.678 -28.929 1.00 93.12 89 LEU A N 1
ATOM 680 C CA . LEU A 1 89 ? 20.869 -0.513 -28.834 1.00 93.12 89 LEU A CA 1
ATOM 681 C C . LEU A 1 89 ? 21.374 0.592 -29.754 1.00 93.12 89 LEU A C 1
ATOM 683 O O . LEU A 1 89 ? 22.579 0.780 -29.889 1.00 93.12 89 LEU A O 1
ATOM 687 N N . ASN A 1 90 ? 20.469 1.360 -30.349 1.00 93.12 90 ASN A N 1
ATOM 688 C CA . ASN A 1 90 ? 20.863 2.529 -31.128 1.00 93.12 90 ASN A CA 1
ATOM 689 C C . ASN A 1 90 ? 21.498 3.590 -30.220 1.00 93.12 90 ASN A C 1
ATOM 691 O O . ASN A 1 90 ? 21.014 3.835 -29.110 1.00 93.12 90 ASN A O 1
ATOM 695 N N . VAL A 1 91 ? 22.543 4.257 -30.713 1.00 93.06 91 VAL A N 1
ATOM 696 C CA . VAL A 1 91 ? 23.093 5.461 -30.075 1.00 93.06 91 VAL A CA 1
ATOM 697 C C . VAL A 1 91 ? 22.012 6.543 -29.996 1.00 93.06 91 VAL A C 1
ATOM 699 O O . VAL A 1 91 ? 21.324 6.820 -30.978 1.00 93.06 91 VAL A O 1
ATOM 702 N N . GLY A 1 92 ? 21.868 7.170 -28.829 1.00 93.56 92 GLY A N 1
ATOM 703 C CA . GLY A 1 92 ? 20.890 8.230 -28.593 1.00 93.56 92 GLY A CA 1
ATOM 704 C C . GLY A 1 92 ? 20.273 8.194 -27.198 1.00 93.56 92 GLY A C 1
ATOM 705 O O . GLY A 1 92 ? 20.727 7.462 -26.321 1.00 93.56 92 GLY A O 1
ATOM 706 N 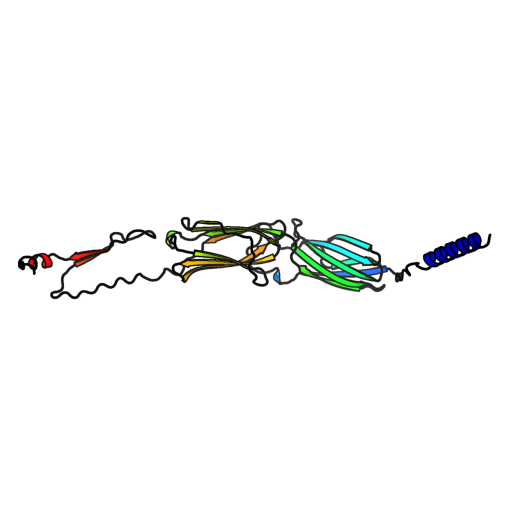N . TYR A 1 93 ? 19.242 9.010 -26.982 1.00 94.94 93 TYR A N 1
ATOM 707 C CA . TYR A 1 93 ? 18.511 9.035 -25.715 1.00 94.94 93 TYR A CA 1
ATOM 708 C C . TYR A 1 93 ? 17.558 7.853 -25.596 1.00 94.94 93 TYR A C 1
ATOM 710 O O . TYR A 1 93 ? 16.793 7.572 -26.516 1.00 94.94 93 TYR A O 1
ATOM 718 N N . TRP A 1 94 ? 17.591 7.216 -24.433 1.00 97.19 94 TRP A N 1
ATOM 719 C CA . TRP A 1 94 ? 16.704 6.132 -24.053 1.00 97.19 94 TRP A CA 1
ATOM 720 C C . TRP A 1 94 ? 16.073 6.412 -22.699 1.00 97.19 94 TRP A C 1
ATOM 722 O O . TRP A 1 94 ? 16.742 6.911 -21.792 1.00 97.19 94 TRP A O 1
ATOM 732 N N . THR A 1 95 ? 14.818 6.004 -22.559 1.00 97.56 95 THR A N 1
ATOM 733 C CA . THR A 1 95 ? 14.116 5.894 -21.282 1.00 97.56 95 THR A CA 1
ATOM 734 C C . THR A 1 95 ? 13.860 4.420 -21.011 1.00 97.56 95 THR A C 1
ATOM 736 O O . THR A 1 95 ? 13.263 3.737 -21.843 1.00 97.56 95 THR A O 1
ATOM 739 N N . PHE A 1 96 ? 14.331 3.930 -19.867 1.00 97.50 96 PHE A N 1
ATOM 740 C CA . PHE A 1 96 ? 14.116 2.561 -19.412 1.00 97.50 96 PHE A CA 1
ATOM 741 C C . PHE A 1 96 ? 13.270 2.555 -18.151 1.00 97.50 96 PHE A C 1
ATOM 743 O O . PHE A 1 96 ? 13.610 3.222 -17.175 1.00 97.50 96 PHE A O 1
ATOM 750 N N . THR A 1 97 ? 12.229 1.735 -18.154 1.00 97.69 97 THR A N 1
ATOM 751 C CA . THR A 1 97 ? 11.386 1.445 -17.000 1.00 97.69 97 THR A CA 1
ATOM 752 C C . THR A 1 97 ? 11.634 0.004 -16.580 1.00 97.69 97 THR A C 1
ATOM 754 O O . THR A 1 97 ? 11.572 -0.902 -17.410 1.00 97.69 97 THR A O 1
ATOM 757 N N . ALA A 1 98 ? 11.907 -0.227 -15.299 1.00 97.38 98 ALA A N 1
ATOM 758 C CA . ALA A 1 98 ? 11.972 -1.568 -14.730 1.00 97.38 98 ALA A CA 1
ATOM 759 C C . ALA A 1 98 ? 10.820 -1.766 -13.745 1.00 97.38 98 ALA A C 1
ATOM 761 O O . ALA A 1 98 ? 10.523 -0.868 -12.962 1.00 97.38 98 ALA A O 1
ATOM 762 N N . THR A 1 99 ? 10.195 -2.941 -13.765 1.00 96.06 99 THR A N 1
ATOM 763 C CA . THR A 1 99 ? 9.172 -3.365 -12.799 1.00 96.06 99 THR A CA 1
ATOM 764 C C . THR A 1 99 ? 9.603 -4.679 -12.164 1.00 96.06 99 THR A C 1
ATOM 766 O O . THR A 1 99 ? 9.926 -5.624 -12.880 1.00 96.06 99 THR A O 1
ATOM 769 N N . GLY A 1 100 ? 9.621 -4.741 -10.834 1.00 94.00 100 GLY A N 1
ATOM 770 C CA . GLY A 1 100 ? 9.912 -5.950 -10.067 1.00 94.00 100 GLY A CA 1
ATOM 771 C C . GLY A 1 100 ? 8.639 -6.685 -9.648 1.00 94.00 100 GLY A C 1
ATOM 772 O O . GLY A 1 100 ? 7.673 -6.058 -9.203 1.00 94.00 100 GLY A O 1
ATOM 773 N N . TYR A 1 101 ? 8.657 -8.013 -9.743 1.00 92.38 101 TYR A N 1
ATOM 774 C CA . TYR A 1 101 ? 7.533 -8.904 -9.463 1.00 92.38 101 TYR A CA 1
ATOM 775 C C . TYR A 1 101 ? 7.879 -9.934 -8.392 1.00 92.38 101 TYR A C 1
ATOM 777 O O . TYR A 1 101 ? 9.015 -10.410 -8.320 1.00 92.38 101 TYR A O 1
ATOM 785 N N . ASN A 1 102 ? 6.890 -10.317 -7.584 1.00 90.12 102 ASN A N 1
ATOM 786 C CA . ASN A 1 102 ? 7.026 -11.457 -6.676 1.00 90.12 102 ASN A CA 1
ATOM 787 C C . ASN A 1 102 ? 6.850 -12.807 -7.379 1.00 90.12 102 ASN A C 1
ATOM 789 O O . ASN A 1 102 ? 6.536 -12.877 -8.567 1.00 90.12 102 ASN A O 1
ATOM 793 N N . ALA A 1 103 ? 7.040 -13.895 -6.628 1.00 90.00 103 ALA A N 1
ATOM 794 C CA . ALA A 1 103 ? 6.925 -15.266 -7.132 1.00 90.00 103 ALA A CA 1
ATOM 795 C C . ALA A 1 103 ? 5.525 -15.615 -7.661 1.00 90.00 103 ALA A C 1
ATOM 797 O O . ALA A 1 103 ? 5.368 -16.574 -8.411 1.00 90.00 103 ALA A O 1
ATOM 798 N N . GLN A 1 104 ? 4.507 -14.835 -7.294 1.00 89.12 104 GLN A N 1
ATOM 799 C CA . GLN A 1 104 ? 3.143 -14.965 -7.799 1.00 89.12 104 GLN A CA 1
ATOM 800 C C . GLN A 1 104 ? 2.879 -14.093 -9.040 1.00 89.12 104 GLN A C 1
ATOM 802 O O . GLN A 1 104 ? 1.741 -14.029 -9.500 1.00 89.12 104 GLN A O 1
ATOM 807 N N . GLY A 1 105 ? 3.898 -13.415 -9.581 1.00 89.31 105 GLY A N 1
ATOM 808 C CA . GLY A 1 105 ? 3.786 -12.565 -10.769 1.00 89.31 105 GLY A CA 1
ATOM 809 C C . GLY A 1 105 ? 3.113 -11.214 -10.518 1.00 89.31 105 GLY A C 1
ATOM 810 O O . GLY A 1 105 ? 2.659 -10.576 -11.464 1.00 89.31 105 GLY A O 1
ATOM 811 N N . ARG A 1 106 ? 3.024 -10.759 -9.262 1.00 89.44 106 ARG A N 1
ATOM 812 C CA . ARG A 1 106 ? 2.418 -9.464 -8.908 1.00 89.44 106 ARG A CA 1
ATOM 813 C C . ARG A 1 106 ? 3.478 -8.376 -8.856 1.00 89.44 106 ARG A C 1
ATOM 815 O O . ARG A 1 106 ? 4.535 -8.580 -8.255 1.00 89.44 106 ARG A O 1
ATOM 822 N N . ALA A 1 107 ? 3.184 -7.225 -9.453 1.00 90.12 107 ALA A N 1
ATOM 823 C CA . ALA A 1 107 ? 4.086 -6.081 -9.440 1.00 90.12 107 ALA A CA 1
ATOM 824 C C . ALA A 1 107 ? 4.225 -5.524 -8.014 1.00 90.12 107 ALA A C 1
ATOM 826 O O . ALA A 1 107 ? 3.233 -5.266 -7.331 1.00 90.12 107 ALA A O 1
ATOM 827 N N . ILE A 1 108 ? 5.465 -5.338 -7.561 1.00 88.62 108 ILE A N 1
ATOM 828 C CA . ILE A 1 108 ? 5.774 -4.774 -6.240 1.00 88.62 108 ILE A CA 1
ATOM 829 C C . ILE A 1 108 ? 6.148 -3.300 -6.359 1.00 88.62 108 ILE A C 1
ATOM 831 O O . ILE A 1 108 ? 5.661 -2.475 -5.580 1.00 88.62 108 ILE A O 1
ATOM 835 N N . ALA A 1 109 ? 7.060 -2.991 -7.281 1.00 90.69 109 ALA A N 1
ATOM 836 C CA . ALA A 1 109 ? 7.582 -1.651 -7.483 1.00 90.69 109 ALA A CA 1
ATOM 837 C C . ALA A 1 109 ? 8.157 -1.482 -8.894 1.00 90.69 109 ALA A C 1
ATOM 839 O O . ALA A 1 109 ? 8.669 -2.440 -9.475 1.00 90.69 109 ALA A O 1
ATOM 840 N N . SER A 1 110 ? 8.124 -0.256 -9.400 1.00 94.44 110 SER A N 1
ATOM 841 C CA . SER A 1 110 ? 8.780 0.175 -10.625 1.00 94.44 110 SER A CA 1
ATOM 842 C C . SER A 1 110 ? 9.775 1.303 -10.368 1.00 94.44 110 SER A C 1
ATOM 844 O O . SER A 1 110 ? 9.806 1.920 -9.301 1.00 94.44 110 SER A O 1
ATOM 846 N N . GLY A 1 111 ? 10.617 1.558 -11.357 1.00 95.25 111 GLY A N 1
ATOM 847 C CA . GLY A 1 111 ? 11.527 2.690 -11.409 1.00 95.25 111 GLY A CA 1
ATOM 848 C C . GLY A 1 111 ? 11.834 3.031 -12.858 1.00 95.25 111 GLY A C 1
ATOM 849 O O . GLY A 1 111 ? 11.632 2.210 -13.754 1.00 95.25 111 GLY A O 1
ATOM 850 N N . GLU A 1 112 ? 12.330 4.239 -13.088 1.00 96.81 112 GLU A N 1
ATOM 851 C CA . GLU A 1 112 ? 12.671 4.718 -14.422 1.00 96.81 112 GLU A CA 1
ATOM 852 C C . GLU A 1 112 ? 14.020 5.433 -14.408 1.00 96.81 112 GLU A C 1
ATOM 854 O O . GLU A 1 112 ? 14.383 6.096 -13.434 1.00 96.81 112 GLU A O 1
ATOM 859 N N . THR A 1 113 ? 14.759 5.310 -15.506 1.00 96.38 113 THR A N 1
ATOM 860 C CA . THR A 1 113 ? 15.943 6.120 -15.781 1.00 96.38 113 THR A CA 1
ATOM 861 C C . THR A 1 113 ? 15.938 6.579 -17.233 1.00 96.38 113 THR A C 1
ATOM 863 O O . THR A 1 113 ? 15.474 5.866 -18.122 1.00 96.38 113 THR A O 1
ATOM 866 N N . THR A 1 114 ? 16.464 7.775 -17.485 1.00 96.38 114 THR A N 1
ATOM 867 C CA . THR A 1 114 ? 16.655 8.306 -18.838 1.00 96.38 114 THR A CA 1
ATOM 868 C C . THR A 1 114 ? 18.110 8.700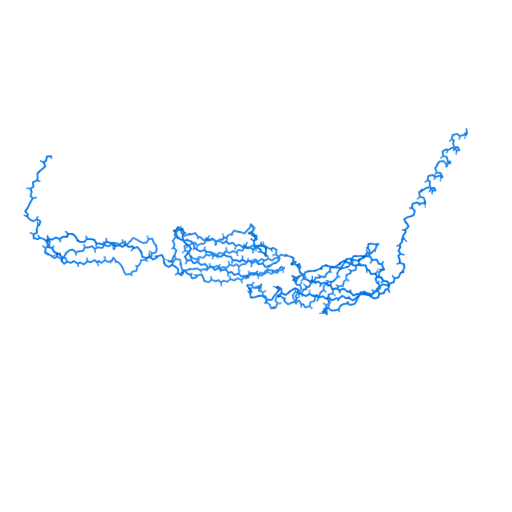 -19.015 1.00 96.38 114 THR A C 1
ATOM 870 O O . THR A 1 114 ? 18.669 9.427 -18.194 1.00 96.38 114 THR A O 1
ATOM 873 N N . LEU A 1 115 ? 18.732 8.231 -20.093 1.00 95.62 115 LEU A N 1
ATOM 874 C CA . LEU A 1 115 ? 20.147 8.452 -20.358 1.00 95.62 115 LEU A CA 1
ATOM 875 C C . LEU A 1 115 ? 20.464 8.470 -21.848 1.00 95.62 115 LEU A C 1
ATOM 877 O O . LEU A 1 115 ? 19.711 7.966 -22.676 1.00 95.62 115 LEU A O 1
ATOM 881 N N . TYR A 1 116 ? 21.618 9.036 -22.177 1.00 94.25 116 TYR A N 1
ATOM 882 C CA . TYR A 1 116 ? 22.175 8.980 -23.519 1.00 94.25 116 TYR A CA 1
ATOM 883 C C . TYR A 1 116 ? 23.121 7.782 -23.643 1.00 94.25 116 TYR A C 1
ATOM 885 O O . TYR A 1 116 ? 24.104 7.693 -22.907 1.00 94.25 116 TYR A O 1
ATOM 893 N N . LEU A 1 117 ? 22.845 6.887 -24.588 1.00 94.25 117 LEU A N 1
ATOM 894 C CA . LEU A 1 117 ? 23.721 5.779 -24.946 1.00 94.25 117 LEU A CA 1
ATOM 895 C C . LEU A 1 117 ? 24.656 6.205 -26.074 1.00 94.25 117 LEU A C 1
ATOM 897 O O . LEU A 1 117 ? 24.206 6.656 -27.126 1.00 94.25 117 LEU A O 1
ATOM 901 N N . SER A 1 118 ? 25.959 6.043 -25.868 1.00 89.88 118 SER A N 1
ATOM 902 C CA . SER A 1 118 ? 26.980 6.236 -26.899 1.00 89.88 118 SER A CA 1
ATOM 903 C C . SER A 1 118 ? 27.482 4.887 -27.428 1.00 89.88 118 SER A C 1
ATOM 905 O O . SER A 1 118 ? 27.136 3.832 -26.906 1.00 89.88 118 SER A O 1
ATOM 907 N N . ALA A 1 119 ? 28.341 4.903 -28.451 1.00 87.69 119 ALA A N 1
ATOM 908 C CA . ALA A 1 119 ? 28.980 3.688 -28.969 1.00 87.69 119 ALA A CA 1
ATOM 909 C C . ALA A 1 119 ? 29.940 3.016 -27.957 1.00 87.69 119 ALA A C 1
ATOM 911 O O . ALA A 1 119 ? 30.475 1.940 -28.218 1.00 87.69 119 ALA A O 1
ATOM 912 N N . THR A 1 120 ? 30.192 3.647 -26.804 1.00 86.25 120 THR A N 1
ATOM 913 C CA . THR A 1 120 ? 30.914 3.031 -25.688 1.00 86.25 120 THR A CA 1
ATOM 914 C C . THR A 1 120 ? 29.942 2.407 -24.698 1.00 86.25 120 THR A C 1
ATOM 916 O O . THR A 1 120 ? 28.824 2.886 -24.517 1.00 86.25 120 THR A O 1
ATOM 919 N N . SER A 1 121 ? 30.400 1.371 -23.996 1.00 84.50 121 SER A N 1
ATOM 920 C CA . SER A 1 121 ? 29.620 0.752 -22.927 1.00 84.50 121 SER A CA 1
ATOM 921 C C . SER A 1 121 ? 29.178 1.789 -21.893 1.00 84.50 121 SER A C 1
ATOM 923 O O . SER A 1 121 ? 30.002 2.548 -21.384 1.00 84.50 121 SER A O 1
ATOM 925 N N . THR A 1 122 ? 27.881 1.815 -21.599 1.00 91.19 122 THR A N 1
ATOM 926 C CA . THR A 1 122 ? 27.267 2.740 -20.643 1.00 91.19 122 THR A CA 1
ATOM 927 C C . THR A 1 122 ? 26.730 1.945 -19.458 1.00 91.19 122 THR A C 1
ATOM 929 O O . THR A 1 122 ? 26.150 0.878 -19.649 1.00 91.19 122 THR A O 1
ATOM 932 N N . SER A 1 123 ? 26.921 2.451 -18.241 1.00 91.62 123 SER A N 1
ATOM 933 C CA . SER A 1 123 ? 26.374 1.851 -17.020 1.00 91.62 123 SER A CA 1
ATOM 934 C C . SER A 1 123 ? 25.364 2.793 -16.379 1.00 91.62 123 SER A C 1
ATOM 936 O O . SER A 1 123 ? 25.599 4.000 -16.325 1.00 91.62 123 SER A O 1
ATOM 938 N N . ALA A 1 124 ? 24.262 2.243 -15.882 1.00 91.94 124 ALA A N 1
ATOM 939 C CA . ALA A 1 124 ? 23.231 2.986 -15.172 1.00 91.94 124 ALA A CA 1
ATOM 940 C C . ALA A 1 124 ? 22.602 2.130 -14.074 1.00 91.94 124 ALA A C 1
ATOM 942 O O . ALA A 1 124 ? 22.711 0.906 -14.095 1.00 91.94 124 ALA A O 1
ATOM 943 N N . SER A 1 125 ? 21.906 2.778 -13.146 1.00 92.69 125 SER A N 1
ATOM 944 C CA . SER A 1 125 ? 21.042 2.100 -12.188 1.00 92.69 125 SER A CA 1
ATOM 945 C C . SER A 1 125 ? 19.597 2.575 -12.327 1.00 92.69 125 SER A C 1
ATOM 947 O O . SER A 1 125 ? 19.331 3.713 -12.731 1.00 92.69 125 SER A O 1
ATOM 949 N N . ILE A 1 126 ? 18.661 1.681 -12.015 1.00 94.69 126 ILE A N 1
ATOM 950 C CA . ILE A 1 126 ? 17.252 2.006 -11.795 1.00 94.69 126 ILE A CA 1
ATOM 951 C C . ILE A 1 126 ? 16.920 1.652 -10.356 1.00 94.69 126 ILE A C 1
ATOM 953 O O . ILE A 1 126 ? 16.965 0.486 -9.967 1.00 94.69 126 ILE A O 1
ATOM 957 N N . THR A 1 127 ? 16.528 2.656 -9.577 1.00 93.31 127 THR A N 1
ATOM 958 C CA . THR A 1 127 ? 15.967 2.429 -8.248 1.00 93.31 127 THR A CA 1
ATOM 959 C C . THR A 1 127 ? 14.466 2.176 -8.364 1.00 93.31 127 THR A C 1
ATOM 961 O O . THR A 1 127 ? 13.716 3.054 -8.784 1.00 93.31 127 THR A O 1
ATOM 964 N N . LEU A 1 128 ? 14.010 0.995 -7.950 1.00 92.06 128 LEU A N 1
ATOM 965 C CA . LEU A 1 128 ? 12.594 0.649 -7.860 1.00 92.06 128 LEU A CA 1
ATOM 966 C C . LEU A 1 128 ? 11.981 1.330 -6.631 1.00 92.06 128 LEU A C 1
ATOM 968 O O . LEU A 1 128 ? 12.134 0.863 -5.497 1.00 92.06 128 LEU A O 1
ATOM 972 N N . ASN A 1 129 ? 11.328 2.468 -6.851 1.00 87.00 129 ASN A N 1
ATOM 973 C CA . ASN A 1 129 ? 10.807 3.357 -5.813 1.00 87.00 129 ASN A CA 1
ATOM 974 C C . ASN A 1 129 ? 9.402 3.903 -6.116 1.00 87.00 129 ASN A C 1
ATOM 976 O O . ASN A 1 129 ? 8.987 4.873 -5.483 1.00 87.00 129 ASN A O 1
ATOM 980 N N . GLN A 1 130 ? 8.685 3.319 -7.067 1.00 89.19 130 GLN A N 1
ATOM 981 C CA . GLN A 1 130 ? 7.296 3.650 -7.366 1.00 89.19 130 GLN A CA 1
ATOM 982 C C . GLN A 1 130 ? 6.442 2.415 -7.117 1.00 89.19 130 GLN A C 1
ATOM 984 O O . GLN A 1 130 ? 6.737 1.342 -7.630 1.00 89.19 130 GLN A O 1
ATOM 989 N N . GLU A 1 131 ? 5.409 2.523 -6.296 1.00 88.81 131 GLU A N 1
ATOM 990 C CA . GLU A 1 131 ? 4.468 1.435 -6.062 1.00 88.81 131 GLU A CA 1
ATOM 991 C C . GLU A 1 131 ? 3.511 1.288 -7.257 1.00 88.81 131 GLU A C 1
ATOM 993 O O . GLU A 1 131 ? 3.049 2.276 -7.824 1.00 88.81 131 GLU A O 1
ATOM 998 N N . VAL A 1 132 ? 3.223 0.046 -7.661 1.00 88.06 132 VAL A N 1
ATOM 999 C CA . VAL A 1 132 ? 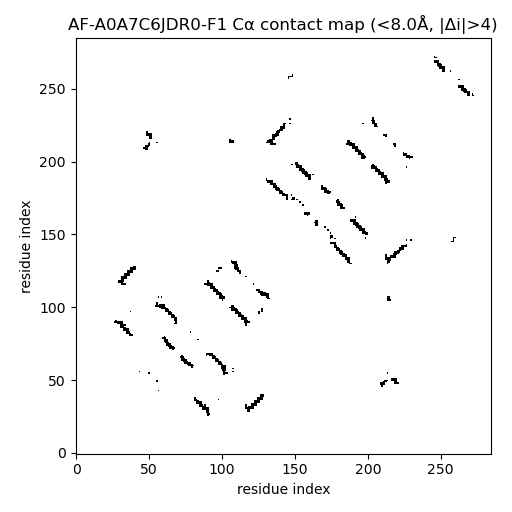2.458 -0.246 -8.886 1.00 88.06 132 VAL A CA 1
ATOM 1000 C C . VAL A 1 132 ? 1.154 -0.950 -8.544 1.00 88.06 132 VAL A C 1
ATOM 1002 O O . VAL A 1 132 ? 1.142 -1.888 -7.748 1.00 88.06 132 VAL A O 1
ATOM 1005 N N . GLY A 1 133 ? 0.068 -0.529 -9.190 1.00 90.94 133 GLY A N 1
ATOM 1006 C CA . GLY A 1 133 ? -1.208 -1.237 -9.177 1.00 90.94 133 GLY A CA 1
ATOM 1007 C C . GLY A 1 133 ? -2.130 -0.876 -8.016 1.00 90.94 133 GLY A C 1
ATOM 1008 O O . GLY A 1 133 ? -1.999 0.177 -7.387 1.00 90.94 133 GLY A O 1
ATOM 1009 N N . THR A 1 134 ? -3.102 -1.748 -7.767 1.00 92.94 134 THR A N 1
ATOM 1010 C CA . THR A 1 134 ? -4.142 -1.557 -6.749 1.00 92.94 134 THR A CA 1
ATOM 1011 C C . THR A 1 134 ? -4.385 -2.850 -5.992 1.00 92.94 134 THR A C 1
ATOM 1013 O O . THR A 1 134 ? -4.455 -3.920 -6.597 1.00 92.94 134 THR A O 1
ATOM 1016 N N . GLY A 1 135 ? -4.581 -2.758 -4.683 1.00 92.31 135 GLY A N 1
ATOM 1017 C CA . GLY A 1 135 ? -4.949 -3.893 -3.842 1.00 92.31 135 GLY A CA 1
ATOM 1018 C C . GLY A 1 135 ? -6.158 -3.574 -2.975 1.00 92.31 135 GLY A C 1
ATOM 1019 O O . GLY A 1 135 ? -6.688 -2.463 -2.994 1.00 92.31 135 GLY A O 1
ATOM 1020 N N . SER A 1 136 ? -6.613 -4.568 -2.223 1.00 93.56 136 SER A N 1
ATOM 1021 C CA . SER A 1 136 ? -7.740 -4.414 -1.305 1.00 93.56 136 SER A CA 1
ATOM 1022 C C . SER A 1 136 ? -7.292 -4.506 0.147 1.00 93.56 136 SER A C 1
ATOM 1024 O O . SER A 1 136 ? -6.286 -5.139 0.467 1.00 93.56 136 SER A O 1
ATOM 1026 N N . ILE A 1 137 ? -8.055 -3.875 1.026 1.00 94.56 137 ILE A N 1
ATOM 1027 C CA . ILE A 1 137 ? -7.891 -3.959 2.475 1.00 94.56 137 ILE A CA 1
ATOM 1028 C C . ILE A 1 137 ? -9.101 -4.679 3.070 1.00 94.56 137 ILE A C 1
ATOM 1030 O O . ILE A 1 137 ? -10.211 -4.548 2.551 1.00 94.56 137 ILE A O 1
ATOM 1034 N N . ASP A 1 138 ? -8.869 -5.444 4.131 1.00 94.56 138 ASP A N 1
ATOM 1035 C CA . ASP A 1 138 ? -9.896 -6.126 4.925 1.00 94.56 138 ASP A CA 1
ATOM 1036 C C . ASP A 1 138 ? -9.450 -6.117 6.395 1.00 94.56 138 ASP A C 1
ATOM 1038 O O . ASP A 1 138 ? -8.715 -6.992 6.854 1.00 94.56 138 ASP A O 1
ATOM 1042 N N . LEU A 1 139 ? -9.772 -5.044 7.113 1.00 94.56 139 LEU A N 1
ATOM 1043 C CA . LEU A 1 139 ? -9.298 -4.813 8.476 1.00 94.56 139 LEU A CA 1
ATOM 1044 C C . LEU A 1 139 ? -10.476 -4.873 9.444 1.00 94.56 139 LEU A C 1
ATOM 1046 O O . LEU A 1 139 ? -11.410 -4.080 9.333 1.00 94.56 139 LEU A O 1
ATOM 1050 N N . THR A 1 140 ? -10.391 -5.762 10.425 1.00 95.19 140 THR A N 1
ATOM 1051 C CA . THR A 1 140 ? -11.378 -5.891 11.498 1.00 95.19 140 THR A CA 1
ATOM 1052 C C . THR A 1 140 ? -10.759 -5.464 12.822 1.00 95.19 140 THR A C 1
ATOM 1054 O O . THR A 1 140 ? -9.692 -5.952 13.208 1.00 95.19 140 THR A O 1
ATOM 1057 N N . TYR A 1 141 ? -11.445 -4.583 13.544 1.00 94.25 141 TYR A N 1
ATOM 1058 C CA . TYR A 1 141 ? -11.086 -4.198 14.905 1.00 94.25 141 TYR A CA 1
ATOM 1059 C C . TYR A 1 141 ? -12.257 -4.491 15.838 1.00 94.25 141 TYR A C 1
ATOM 1061 O O . TYR A 1 141 ? -13.397 -4.171 15.519 1.00 94.25 141 TYR A O 1
ATOM 1069 N N . GLN A 1 142 ? -11.965 -5.109 16.977 1.00 94.50 142 GLN A N 1
ATOM 1070 C CA . GLN A 1 142 ? -12.950 -5.534 17.970 1.00 94.50 142 GLN A CA 1
ATOM 1071 C C . GLN A 1 142 ? -12.591 -4.967 19.341 1.00 94.50 142 GLN A C 1
ATOM 1073 O O . GLN A 1 142 ? -11.415 -4.797 19.634 1.00 94.50 142 GLN A O 1
ATOM 1078 N N . TRP A 1 143 ? -13.566 -4.687 20.193 1.00 91.88 143 TRP A N 1
ATOM 1079 C CA . TRP A 1 143 ? -13.371 -4.275 21.583 1.00 91.88 143 TRP A CA 1
ATOM 1080 C C . TRP A 1 143 ? -14.476 -4.860 22.460 1.00 91.88 143 TRP A C 1
ATOM 1082 O O . TRP A 1 143 ? -15.453 -5.417 21.964 1.00 91.88 143 TRP A O 1
ATOM 1092 N N . ASP A 1 144 ? -14.320 -4.752 23.778 1.00 88.62 144 ASP A N 1
ATOM 1093 C CA . ASP A 1 144 ? -15.391 -5.123 24.697 1.00 88.62 144 ASP A CA 1
ATOM 1094 C C . ASP A 1 144 ? -16.510 -4.075 24.640 1.00 88.62 144 ASP A C 1
ATOM 1096 O O . ASP A 1 144 ? -16.358 -2.953 25.133 1.00 88.62 144 ASP A O 1
ATOM 1100 N N . ALA A 1 145 ? -17.644 -4.448 24.046 1.00 86.50 145 ALA A N 1
ATOM 1101 C CA . ALA A 1 145 ? -18.804 -3.577 23.917 1.00 86.50 145 ALA A CA 1
ATOM 1102 C C . ALA A 1 145 ? -19.316 -3.052 25.270 1.00 86.50 145 ALA A C 1
ATOM 1104 O O . ALA A 1 145 ? -19.871 -1.956 25.313 1.00 86.50 145 ALA A O 1
ATOM 1105 N N . GLN A 1 146 ? -19.081 -3.767 26.383 1.00 82.94 146 GLN A N 1
ATOM 1106 C CA . GLN A 1 146 ? -19.484 -3.325 27.726 1.00 82.94 146 GLN A CA 1
ATOM 1107 C C . GLN A 1 146 ? -18.706 -2.097 28.218 1.00 82.94 146 GLN A C 1
ATOM 1109 O O . GLN A 1 146 ? -19.144 -1.419 29.147 1.00 82.94 146 GLN A O 1
ATOM 1114 N N . GLN A 1 147 ? -17.559 -1.806 27.604 1.00 79.25 147 GLN A N 1
ATOM 1115 C CA . GLN A 1 147 ? -16.713 -0.656 27.922 1.00 79.25 147 GLN A CA 1
ATOM 1116 C C . GLN A 1 147 ? -17.028 0.569 27.047 1.00 79.25 147 GLN A C 1
ATOM 1118 O O . GLN A 1 147 ? -16.419 1.625 27.220 1.00 79.25 147 GLN A O 1
ATOM 1123 N N . THR A 1 148 ? -17.985 0.440 26.126 1.00 80.94 148 THR A N 1
ATOM 1124 C CA . THR A 1 148 ? -18.513 1.522 25.289 1.00 80.94 148 THR A CA 1
ATOM 1125 C C . THR A 1 148 ? -20.021 1.658 25.475 1.00 80.94 148 THR A C 1
ATOM 1127 O O . THR A 1 148 ? -20.680 0.800 26.053 1.00 80.94 148 THR A O 1
ATOM 1130 N N . ASN A 1 149 ? -20.592 2.758 25.001 1.00 76.44 149 ASN A N 1
ATOM 1131 C CA . ASN A 1 149 ? -22.039 2.950 24.968 1.00 76.44 149 ASN A CA 1
ATOM 1132 C C . ASN A 1 149 ? -22.461 3.538 23.614 1.00 76.44 149 ASN A C 1
ATOM 1134 O O . ASN A 1 149 ? -21.617 3.844 22.773 1.00 76.44 149 ASN A O 1
ATOM 1138 N N . GLY A 1 150 ? -23.766 3.722 23.400 1.00 74.44 150 GLY A N 1
ATOM 1139 C CA . GLY A 1 150 ? -24.291 4.275 22.145 1.00 74.44 150 GLY A CA 1
ATOM 1140 C C . GLY A 1 150 ? -23.840 5.709 21.820 1.00 74.44 150 GLY A C 1
ATOM 1141 O O . GLY A 1 150 ? -24.049 6.160 20.698 1.00 74.44 150 GLY A O 1
ATOM 1142 N N . GLU A 1 151 ? -23.224 6.424 22.767 1.00 80.38 151 GLU A N 1
ATOM 1143 C CA . GLU A 1 151 ? -22.640 7.759 22.566 1.00 80.38 151 GLU A CA 1
ATOM 1144 C C . GLU A 1 151 ? -21.138 7.708 22.236 1.00 80.38 151 GLU A C 1
ATOM 1146 O O . GLU A 1 151 ? -20.541 8.737 21.920 1.00 80.38 151 GLU A O 1
ATOM 1151 N N . SER A 1 152 ? -20.511 6.530 22.305 1.00 86.19 152 SER A N 1
ATOM 1152 C CA . SER A 1 152 ? -19.112 6.350 21.922 1.00 86.19 152 SER A CA 1
ATOM 1153 C C . SER A 1 152 ? -18.933 6.544 20.414 1.00 86.19 152 SER A C 1
ATOM 1155 O O . SER A 1 152 ? -19.714 6.052 19.599 1.00 86.19 152 SER A O 1
ATOM 1157 N N . ILE A 1 153 ? -17.873 7.253 20.033 1.00 88.50 153 ILE A N 1
ATOM 1158 C CA . ILE A 1 153 ? -17.539 7.566 18.645 1.00 88.50 153 ILE A CA 1
ATOM 1159 C C . ILE A 1 153 ? -16.279 6.799 18.274 1.00 88.50 153 ILE A C 1
ATOM 1161 O O . ILE A 1 153 ? -15.222 6.973 18.879 1.00 88.50 153 ILE A O 1
ATOM 1165 N N . LEU A 1 154 ? -16.370 5.977 17.234 1.00 90.00 154 LEU A N 1
ATOM 1166 C CA . LEU A 1 154 ? -15.195 5.365 16.637 1.00 90.00 154 LEU A CA 1
ATOM 1167 C C . LEU A 1 154 ? -14.682 6.244 15.494 1.00 90.00 154 LEU A C 1
ATOM 1169 O O . LEU A 1 154 ? -15.373 6.492 14.506 1.00 90.00 154 LEU A O 1
ATOM 1173 N N . ASN A 1 155 ? -13.430 6.663 15.619 1.00 88.94 155 ASN A N 1
ATOM 1174 C CA . ASN A 1 155 ? -12.704 7.395 14.600 1.00 88.94 155 ASN A CA 1
ATOM 1175 C C . ASN A 1 155 ? -11.711 6.463 13.908 1.00 88.94 155 ASN A C 1
ATOM 1177 O O . ASN A 1 155 ? -10.870 5.845 14.559 1.00 88.94 155 ASN A O 1
ATOM 1181 N N . PHE A 1 156 ? -11.756 6.428 12.580 1.00 90.25 156 PHE A N 1
ATOM 1182 C CA . PHE A 1 156 ? -10.763 5.735 11.772 1.00 90.25 156 PHE A CA 1
ATOM 1183 C C . PHE A 1 156 ? -10.178 6.659 10.729 1.00 90.25 156 PHE A C 1
ATOM 1185 O O . PHE A 1 156 ? -10.903 7.425 10.096 1.00 90.25 156 PHE A O 1
ATOM 1192 N N . LYS A 1 157 ? -8.869 6.542 10.525 1.00 92.25 157 LYS A N 1
ATOM 1193 C CA . LYS A 1 157 ? -8.163 7.213 9.441 1.00 92.25 157 LYS A CA 1
ATOM 1194 C C . LYS A 1 157 ? -7.211 6.244 8.771 1.00 92.25 157 LYS A C 1
ATOM 1196 O O . LYS A 1 157 ? -6.464 5.532 9.440 1.00 92.25 157 LYS A O 1
ATOM 1201 N N . LEU A 1 158 ? -7.204 6.289 7.447 1.00 94.19 158 LEU A N 1
ATOM 1202 C CA . LEU A 1 158 ? -6.167 5.686 6.628 1.00 94.19 158 LEU A CA 1
ATOM 1203 C C . LEU A 1 158 ? -5.355 6.820 6.014 1.00 94.19 158 LEU A C 1
ATOM 1205 O O . LEU A 1 158 ? -5.893 7.608 5.241 1.00 94.19 158 LEU A O 1
ATOM 1209 N N . LEU A 1 159 ? -4.084 6.925 6.377 1.00 94.69 159 LEU A N 1
ATOM 1210 C CA . LEU A 1 159 ? -3.179 7.944 5.854 1.00 94.69 159 LEU A CA 1
ATOM 1211 C C . LEU A 1 159 ? -2.210 7.304 4.865 1.00 94.69 159 LEU A C 1
ATOM 1213 O O . LEU A 1 159 ? -1.697 6.223 5.143 1.00 94.69 159 LEU A O 1
ATOM 1217 N N . ASP A 1 160 ? -1.953 7.950 3.733 1.00 93.19 160 ASP A N 1
ATOM 1218 C CA . ASP A 1 160 ? -0.888 7.544 2.814 1.00 93.19 160 ASP A CA 1
ATOM 1219 C C . ASP A 1 160 ? 0.511 7.904 3.353 1.00 93.19 160 ASP A C 1
ATOM 1221 O O . ASP A 1 160 ? 0.671 8.406 4.471 1.00 93.19 160 ASP A O 1
ATOM 1225 N N . ILE A 1 161 ? 1.547 7.624 2.559 1.00 87.31 161 ILE A N 1
ATOM 1226 C CA . ILE A 1 161 ? 2.946 7.877 2.928 1.00 87.31 161 ILE A CA 1
ATOM 1227 C C . ILE A 1 161 ? 3.264 9.367 3.148 1.00 87.31 161 ILE A C 1
ATOM 1229 O O . ILE A 1 161 ? 4.203 9.688 3.876 1.00 87.31 161 ILE A O 1
ATOM 1233 N N . ASP A 1 162 ? 2.462 10.265 2.574 1.00 90.56 162 ASP A N 1
ATOM 1234 C CA . ASP A 1 162 ? 2.578 11.717 2.719 1.00 90.56 162 ASP A CA 1
ATOM 1235 C C . ASP A 1 162 ? 1.699 12.253 3.868 1.00 90.56 162 ASP A C 1
ATOM 1237 O O . ASP A 1 162 ? 1.566 13.465 4.053 1.00 90.56 162 ASP A O 1
ATOM 1241 N N . ASN A 1 163 ? 1.128 11.355 4.682 1.00 91.62 163 ASN A N 1
ATOM 1242 C CA . ASN A 1 163 ? 0.176 11.630 5.761 1.00 91.62 163 ASN A CA 1
ATOM 1243 C C . ASN A 1 163 ? -1.140 12.266 5.292 1.00 91.62 163 ASN A C 1
ATOM 1245 O O . ASN A 1 163 ? -1.836 12.917 6.077 1.00 91.62 163 ASN A O 1
ATOM 1249 N N . LYS A 1 164 ? -1.505 12.087 4.023 1.0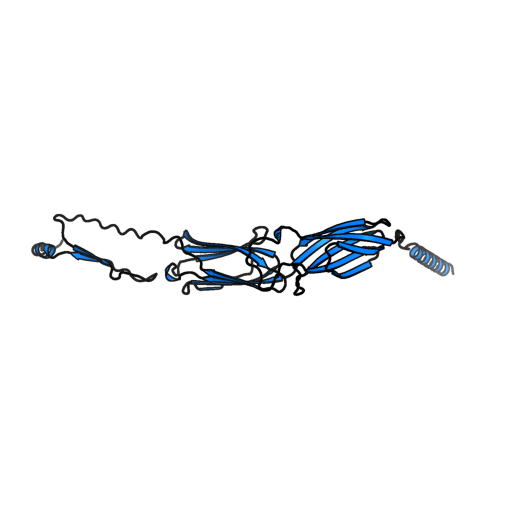0 94.31 164 LYS A N 1
ATOM 1250 C CA . LYS A 1 164 ? -2.789 12.539 3.503 1.00 94.31 164 LYS A CA 1
ATOM 1251 C C . LYS A 1 164 ? -3.838 11.456 3.714 1.00 94.31 164 LYS A C 1
ATOM 1253 O O . LYS A 1 164 ? -3.610 10.276 3.461 1.00 94.31 164 LYS A O 1
ATOM 1258 N N . GLU A 1 165 ? -5.010 11.871 4.179 1.00 94.31 165 GLU A N 1
ATOM 1259 C CA . GLU A 1 165 ? -6.128 10.959 4.399 1.00 94.31 165 GLU A CA 1
ATOM 1260 C C . GLU A 1 165 ? -6.656 10.405 3.070 1.00 94.31 165 GLU A C 1
ATOM 1262 O O . GLU A 1 165 ? -6.966 11.149 2.132 1.00 94.31 165 GLU A O 1
ATOM 1267 N N . VAL A 1 166 ? -6.745 9.080 3.002 1.00 93.19 166 VAL A N 1
ATOM 1268 C CA . VAL A 1 166 ? -7.322 8.344 1.883 1.00 93.19 166 VAL A CA 1
ATOM 1269 C C . VAL A 1 166 ? -8.838 8.444 1.980 1.00 93.19 166 VAL A C 1
ATOM 1271 O O . VAL A 1 166 ? -9.444 8.024 2.962 1.00 93.19 166 VAL A O 1
ATOM 1274 N N . THR A 1 167 ? -9.463 8.998 0.946 1.00 88.69 167 THR A N 1
ATOM 1275 C CA . THR A 1 167 ? -10.916 9.177 0.886 1.00 88.69 167 THR A CA 1
ATOM 1276 C C . THR A 1 167 ? -11.596 8.014 0.160 1.00 88.69 167 THR A C 1
ATOM 1278 O O . THR A 1 167 ? -10.963 7.270 -0.586 1.00 88.69 167 THR A O 1
ATOM 1281 N N . GLY A 1 168 ? -12.908 7.854 0.359 1.00 84.06 168 GLY A N 1
ATOM 1282 C CA . GLY A 1 168 ? -13.713 6.856 -0.362 1.00 84.06 168 GLY A CA 1
ATOM 1283 C C . GLY A 1 168 ? -13.780 5.470 0.287 1.00 84.06 168 GLY A C 1
ATOM 1284 O O . GLY A 1 168 ? -14.376 4.566 -0.290 1.00 84.06 168 GLY A O 1
ATOM 1285 N N . ILE A 1 169 ? -13.223 5.313 1.489 1.00 84.38 169 ILE A N 1
ATOM 1286 C CA . ILE A 1 169 ? -13.393 4.123 2.329 1.00 84.38 169 ILE A CA 1
ATOM 1287 C C . ILE A 1 169 ? -14.285 4.513 3.500 1.00 84.38 169 ILE A C 1
ATOM 1289 O O . ILE A 1 169 ? -13.992 5.475 4.209 1.00 84.38 169 ILE A O 1
ATOM 1293 N N . THR A 1 170 ? -15.382 3.787 3.697 1.00 84.00 170 THR A N 1
ATOM 1294 C CA . THR A 1 170 ? -16.318 4.040 4.796 1.00 84.00 170 THR A CA 1
ATOM 1295 C C . THR A 1 170 ? -16.332 2.840 5.742 1.00 84.00 170 THR A C 1
ATOM 1297 O O . THR A 1 170 ? -16.581 1.730 5.272 1.00 84.00 170 THR A O 1
ATOM 1300 N N . PRO A 1 171 ? -16.074 3.031 7.051 1.00 88.88 171 PRO A N 1
ATOM 1301 C CA . PRO A 1 171 ? -16.233 1.965 8.033 1.00 88.88 171 PRO A CA 1
ATOM 1302 C C . PRO A 1 171 ? -17.646 1.388 8.059 1.00 88.88 171 PRO A C 1
ATOM 1304 O O . PRO A 1 171 ? -18.622 2.138 8.037 1.00 88.88 171 PRO A O 1
ATOM 1307 N N . ALA A 1 172 ? -17.748 0.080 8.271 1.00 91.50 172 ALA A N 1
ATOM 1308 C CA . ALA A 1 172 ? -18.947 -0.543 8.815 1.00 91.50 172 ALA A CA 1
ATOM 1309 C C . ALA A 1 172 ? -18.766 -0.712 10.332 1.00 91.50 172 ALA A C 1
ATOM 1311 O O . ALA A 1 172 ? -18.043 -1.608 10.766 1.00 91.50 172 ALA A O 1
ATOM 1312 N N . ILE A 1 173 ? -19.380 0.175 11.121 1.00 90.19 173 ILE A N 1
ATOM 1313 C CA . ILE A 1 173 ? -19.275 0.204 12.591 1.00 90.19 173 ILE A CA 1
ATOM 1314 C C . ILE A 1 173 ? -20.492 -0.483 13.200 1.00 90.19 173 ILE A C 1
ATOM 1316 O O . ILE A 1 173 ? -21.626 -0.146 12.858 1.00 90.19 173 ILE A O 1
ATOM 1320 N N . ASN A 1 174 ? -20.248 -1.383 14.142 1.00 90.06 174 ASN A N 1
ATOM 1321 C CA . ASN A 1 174 ? -21.248 -1.974 15.010 1.00 90.06 174 ASN A CA 1
ATOM 1322 C C . ASN A 1 174 ? -20.839 -1.747 16.472 1.00 90.06 174 ASN A C 1
ATOM 1324 O O . ASN A 1 174 ? -20.060 -2.503 17.047 1.00 90.06 174 ASN A O 1
ATOM 1328 N N . ILE A 1 175 ? -21.340 -0.654 17.054 1.00 85.56 175 ILE A N 1
ATOM 1329 C CA . ILE A 1 175 ? -20.990 -0.248 18.422 1.00 85.56 175 ILE A CA 1
ATOM 1330 C C . ILE A 1 175 ? -21.557 -1.206 19.478 1.00 85.56 175 ILE A C 1
ATOM 1332 O O . ILE A 1 175 ? -20.935 -1.386 20.518 1.00 85.56 175 ILE A O 1
ATOM 1336 N N . GLU A 1 176 ? -22.703 -1.838 19.199 1.00 85.19 176 GLU A N 1
ATOM 1337 C CA . GLU A 1 176 ? -23.376 -2.767 20.117 1.00 85.19 176 GLU A CA 1
ATOM 1338 C C . GLU A 1 176 ? -22.606 -4.083 20.253 1.00 85.19 176 GLU A C 1
ATOM 1340 O O . GLU A 1 176 ? -22.489 -4.613 21.355 1.00 85.19 176 GLU A O 1
ATOM 1345 N N . ASP A 1 177 ? -22.032 -4.567 19.149 1.00 89.50 177 ASP A N 1
ATOM 1346 C CA . ASP A 1 177 ? -21.208 -5.780 19.135 1.00 89.50 177 ASP A CA 1
ATOM 1347 C C . ASP A 1 177 ? -19.720 -5.498 19.400 1.00 89.50 177 ASP A C 1
ATOM 1349 O O . ASP A 1 177 ? -18.916 -6.425 19.479 1.00 89.50 177 ASP A O 1
ATOM 1353 N N . GLY A 1 178 ? -19.339 -4.225 19.541 1.00 90.69 178 GLY A N 1
ATOM 1354 C CA . GLY A 1 178 ? -17.953 -3.829 19.761 1.00 90.69 178 GLY A CA 1
ATOM 1355 C C . GLY A 1 178 ? -17.056 -4.154 18.568 1.00 90.69 178 GLY A C 1
ATOM 1356 O O . GLY A 1 178 ? -15.952 -4.662 18.742 1.00 90.69 178 GLY A O 1
ATOM 1357 N N . GLU A 1 179 ? -17.531 -3.917 17.346 1.00 92.88 179 GLU A N 1
ATOM 1358 C CA . GLU A 1 179 ? -16.823 -4.294 16.125 1.00 92.88 179 GLU A CA 1
ATOM 1359 C C . GLU A 1 179 ? -16.825 -3.177 15.080 1.00 92.88 179 GLU A C 1
ATOM 1361 O O . GLU A 1 179 ? -17.783 -2.423 14.905 1.00 92.88 179 GLU A O 1
ATOM 1366 N N . VAL A 1 180 ? -15.741 -3.099 14.316 1.00 93.00 180 VAL A N 1
ATOM 1367 C CA . VAL A 1 180 ? -15.683 -2.320 13.088 1.00 93.00 180 VAL A CA 1
ATOM 1368 C C . VAL A 1 180 ? -14.933 -3.068 11.998 1.00 93.00 180 VAL A C 1
ATOM 1370 O O . VAL A 1 180 ? -13.874 -3.657 12.227 1.00 93.00 180 VAL A O 1
ATOM 1373 N N . ASN A 1 181 ? -15.469 -2.984 10.784 1.00 93.88 181 ASN A N 1
ATOM 1374 C CA . ASN A 1 181 ? -14.858 -3.531 9.585 1.00 93.88 181 ASN A CA 1
ATOM 1375 C C . ASN A 1 181 ? -14.531 -2.418 8.585 1.00 93.88 181 ASN A C 1
ATOM 1377 O O . ASN A 1 181 ? -15.371 -1.575 8.257 1.00 93.88 181 ASN A O 1
ATOM 1381 N N . PHE A 1 182 ? -13.308 -2.455 8.066 1.00 91.12 182 PHE A N 1
ATOM 1382 C CA . PHE A 1 182 ? -12.795 -1.558 7.039 1.00 91.12 182 PHE A CA 1
ATOM 1383 C C . PHE A 1 182 ? -12.383 -2.366 5.828 1.00 91.12 182 PHE A C 1
ATOM 1385 O O . PHE A 1 182 ? -11.371 -3.066 5.847 1.00 91.12 182 PHE A O 1
ATOM 1392 N N . SER A 1 183 ? -13.150 -2.234 4.754 1.00 93.06 183 SER A N 1
ATOM 1393 C CA . SER A 1 183 ? -12.821 -2.868 3.488 1.00 93.06 183 SER A CA 1
ATOM 1394 C C . SER A 1 183 ? -12.930 -1.884 2.338 1.00 93.06 183 SER A C 1
ATOM 1396 O O . SER A 1 183 ? -13.697 -0.920 2.378 1.00 93.06 183 SER A O 1
ATOM 1398 N N . GLY A 1 184 ? -12.110 -2.098 1.318 1.00 93.25 184 GLY A N 1
ATOM 1399 C CA . GLY A 1 184 ? -12.064 -1.228 0.154 1.00 93.25 184 GLY A CA 1
ATOM 1400 C C . GLY A 1 184 ? -10.853 -1.504 -0.719 1.00 93.25 184 GLY A C 1
ATOM 1401 O O . GLY A 1 184 ? -10.011 -2.339 -0.394 1.00 93.25 184 GLY A O 1
ATOM 1402 N N . THR A 1 185 ? -10.766 -0.780 -1.829 1.00 94.00 185 THR A N 1
ATOM 1403 C CA . THR A 1 185 ? -9.642 -0.849 -2.765 1.00 94.00 185 THR A CA 1
ATOM 1404 C C . THR A 1 185 ? -8.844 0.443 -2.690 1.00 94.00 185 THR A C 1
ATOM 1406 O O . THR A 1 185 ? -9.417 1.531 -2.722 1.00 94.00 185 THR A O 1
ATOM 1409 N N . VAL A 1 186 ? -7.522 0.320 -2.610 1.00 94.69 186 VAL A N 1
ATOM 1410 C CA . VAL A 1 186 ? -6.580 1.444 -2.588 1.00 94.69 186 VAL A CA 1
ATOM 1411 C C . VAL A 1 186 ? -5.431 1.187 -3.554 1.00 94.69 186 VAL A C 1
ATOM 1413 O O . VAL A 1 186 ? -5.208 0.057 -4.000 1.00 94.69 186 VAL A O 1
ATOM 1416 N N . ALA A 1 187 ? -4.698 2.243 -3.898 1.00 94.12 187 ALA A N 1
ATOM 1417 C CA . ALA A 1 187 ? -3.446 2.090 -4.625 1.00 94.12 187 ALA A CA 1
ATOM 1418 C C . ALA A 1 187 ? -2.475 1.182 -3.847 1.00 94.12 187 ALA A C 1
ATOM 1420 O O . ALA A 1 187 ? -2.516 1.090 -2.620 1.00 94.12 187 ALA A O 1
ATOM 1421 N N . SER A 1 188 ? -1.591 0.487 -4.555 1.00 92.38 188 SER A N 1
ATOM 1422 C CA . SER A 1 188 ? -0.458 -0.168 -3.904 1.00 92.38 188 SER A CA 1
ATOM 1423 C C . SER A 1 188 ? 0.386 0.884 -3.196 1.00 92.38 188 SER A C 1
ATOM 1425 O O . SER A 1 188 ? 0.666 1.943 -3.751 1.00 92.38 188 SER A O 1
ATOM 1427 N N . GLY A 1 189 ? 0.798 0.606 -1.965 1.00 90.88 189 GLY A N 1
ATOM 1428 C CA . GLY A 1 189 ? 1.384 1.649 -1.138 1.00 90.88 189 GLY A CA 1
ATOM 1429 C C . GLY A 1 189 ? 1.579 1.245 0.308 1.00 90.88 189 GLY A C 1
ATOM 1430 O O . GLY A 1 189 ? 1.144 0.178 0.750 1.00 90.88 189 GLY A O 1
ATOM 1431 N N . PHE A 1 190 ? 2.248 2.122 1.045 1.00 89.81 190 PHE A N 1
ATOM 1432 C CA . PHE A 1 190 ? 2.258 2.082 2.499 1.00 89.81 190 PHE A CA 1
ATOM 1433 C C . PHE A 1 190 ? 1.239 3.060 3.044 1.00 89.81 190 PHE A C 1
ATOM 1435 O O . PHE A 1 190 ? 1.096 4.170 2.534 1.00 89.81 190 PHE A O 1
ATOM 1442 N N . TYR A 1 191 ? 0.597 2.640 4.119 1.00 93.06 191 TYR A N 1
ATOM 1443 C CA . TYR A 1 191 ? -0.418 3.405 4.799 1.00 93.06 191 TYR A CA 1
ATOM 1444 C C . TYR A 1 191 ? -0.210 3.346 6.306 1.00 93.06 191 TYR A C 1
ATOM 1446 O O . TYR A 1 191 ? 0.371 2.396 6.833 1.00 93.06 191 TYR A O 1
ATOM 1454 N N . THR A 1 192 ? -0.729 4.351 6.997 1.00 93.88 192 THR A N 1
ATOM 1455 C CA . THR A 1 192 ? -0.898 4.343 8.447 1.00 93.88 192 THR A CA 1
ATOM 1456 C C . THR A 1 192 ? -2.379 4.222 8.752 1.00 93.88 192 THR A C 1
ATOM 1458 O O . THR A 1 192 ? -3.176 5.060 8.335 1.00 93.88 192 THR A O 1
ATOM 1461 N N . VAL A 1 193 ? -2.743 3.168 9.470 1.00 93.88 193 VAL A N 1
ATOM 1462 C CA . VAL A 1 193 ? -4.082 2.955 10.004 1.00 93.88 193 VAL A CA 1
ATOM 1463 C C . VAL A 1 193 ? -4.120 3.527 11.411 1.00 93.88 193 VAL A C 1
ATOM 1465 O O . VAL A 1 193 ? -3.282 3.181 12.242 1.00 93.88 193 VAL A O 1
ATOM 1468 N N . ILE A 1 194 ? -5.083 4.400 11.676 1.00 92.81 194 ILE A N 1
ATOM 1469 C CA . ILE A 1 194 ? -5.346 4.962 12.999 1.00 92.81 194 ILE A CA 1
ATOM 1470 C C . ILE A 1 194 ? -6.776 4.600 13.361 1.00 92.81 194 ILE A C 1
ATOM 1472 O O . ILE A 1 194 ? -7.694 4.934 12.613 1.00 92.81 194 ILE A O 1
ATOM 1476 N N . VAL A 1 195 ? -6.961 3.961 14.512 1.00 92.94 195 VAL A N 1
ATOM 1477 C CA . VAL A 1 195 ? -8.282 3.626 15.054 1.00 92.94 195 VAL A CA 1
ATOM 1478 C C . VAL A 1 195 ? -8.346 4.142 16.477 1.00 92.94 195 VAL A C 1
ATOM 1480 O O . VAL A 1 195 ? -7.497 3.777 17.279 1.00 92.94 195 VAL A O 1
ATOM 1483 N N . ASN A 1 196 ? -9.332 4.975 16.797 1.00 92.44 196 ASN A N 1
ATOM 1484 C CA . ASN A 1 196 ? -9.552 5.490 18.145 1.00 92.44 196 ASN A CA 1
ATOM 1485 C C . ASN A 1 196 ? -11.018 5.320 18.533 1.00 92.44 196 ASN A C 1
ATOM 1487 O O . ASN A 1 196 ? -11.910 5.579 17.728 1.00 92.44 196 ASN A O 1
ATOM 1491 N N . ILE A 1 197 ? -11.249 4.951 19.785 1.00 90.75 197 ILE A N 1
ATOM 1492 C CA . ILE A 1 197 ? -12.555 4.972 20.432 1.00 90.75 197 ILE A CA 1
ATOM 1493 C C . ILE A 1 197 ? -12.571 6.191 21.349 1.00 90.75 197 ILE A C 1
ATOM 1495 O O . ILE A 1 197 ? -11.713 6.339 22.222 1.00 90.75 197 ILE A O 1
ATOM 1499 N N . GLU A 1 198 ? -13.541 7.065 21.132 1.00 88.88 198 GLU A N 1
ATOM 1500 C CA . GLU A 1 198 ? -13.805 8.248 21.935 1.00 88.88 198 GLU A CA 1
ATOM 1501 C C . GLU A 1 198 ? -15.100 8.051 22.725 1.00 88.88 198 GLU A C 1
ATOM 1503 O O . GLU A 1 198 ? -16.100 7.586 22.185 1.00 88.88 198 GLU A O 1
ATOM 1508 N N . SER A 1 199 ? -15.094 8.421 24.000 1.00 82.06 199 SER A N 1
ATOM 1509 C CA . SER A 1 199 ? -16.280 8.428 24.850 1.00 82.06 199 SER A CA 1
ATOM 1510 C C . SER A 1 199 ? -16.287 9.709 25.677 1.00 82.06 199 SER A C 1
ATOM 1512 O O . SER A 1 199 ? -15.283 10.059 26.294 1.00 82.06 199 SER A O 1
ATOM 1514 N N . TYR A 1 200 ? -17.410 10.433 25.670 1.00 78.38 200 TYR A N 1
ATOM 1515 C CA . TYR A 1 200 ? -17.564 11.739 26.331 1.00 78.38 200 TYR A CA 1
ATOM 1516 C C . TYR A 1 200 ? -16.475 12.774 25.984 1.00 78.38 200 TYR A C 1
ATOM 1518 O O . TYR A 1 200 ? -16.056 13.549 26.843 1.00 78.38 200 TYR A O 1
ATOM 1526 N N . GLY A 1 201 ? -16.011 12.811 24.731 1.00 79.62 201 GLY A N 1
ATOM 1527 C CA . GLY A 1 201 ? -14.977 13.760 24.298 1.00 79.62 201 GLY A CA 1
ATOM 1528 C C . GLY A 1 201 ? -13.536 13.311 24.566 1.00 79.62 201 GLY A C 1
ATOM 1529 O O . GLY A 1 201 ? -12.600 14.041 24.250 1.00 79.62 201 GLY A O 1
ATOM 1530 N N . GLU A 1 202 ? -13.338 12.132 25.162 1.00 82.12 202 GLU A N 1
ATOM 1531 C CA . GLU A 1 202 ? -12.032 11.613 25.566 1.00 82.12 202 GLU A CA 1
ATOM 1532 C C . GLU A 1 202 ? -11.698 10.324 24.811 1.00 82.12 202 GLU A C 1
ATOM 1534 O O . GLU A 1 202 ? -12.529 9.425 24.700 1.00 82.12 202 GLU A O 1
ATOM 1539 N N . ILE A 1 203 ? -10.459 10.190 24.329 1.00 87.06 203 ILE A N 1
ATOM 1540 C CA . ILE A 1 203 ? -9.984 8.934 23.731 1.00 87.06 203 ILE A CA 1
ATOM 1541 C C . ILE A 1 203 ? -9.780 7.912 24.851 1.00 87.06 203 ILE A C 1
ATOM 1543 O O . ILE A 1 203 ? -8.964 8.122 25.753 1.00 87.06 203 ILE A O 1
ATOM 1547 N N . VAL A 1 204 ? -10.511 6.801 24.778 1.00 86.19 204 VAL A N 1
ATOM 1548 C CA . VAL A 1 204 ? -10.499 5.737 25.793 1.00 86.19 204 VAL A CA 1
ATOM 1549 C C . VAL A 1 204 ? -9.751 4.479 25.352 1.00 86.19 204 VAL A C 1
ATOM 1551 O O . VAL A 1 204 ? -9.299 3.699 26.191 1.00 86.19 204 VAL A O 1
ATOM 1554 N N . GLY A 1 205 ? -9.554 4.315 24.044 1.00 87.50 205 GLY A N 1
ATOM 1555 C CA . GLY A 1 205 ? -8.795 3.219 23.451 1.00 87.50 205 GLY A CA 1
ATOM 1556 C C . GLY A 1 205 ? -8.441 3.509 21.997 1.00 87.50 205 GLY A C 1
ATOM 1557 O O . GLY A 1 205 ? -9.008 4.409 21.375 1.00 87.50 205 GLY A O 1
ATOM 1558 N N . GLY A 1 206 ? -7.493 2.759 21.447 1.00 89.50 206 GLY A N 1
ATOM 1559 C CA . GLY A 1 206 ? -7.091 2.918 20.055 1.00 89.50 206 GLY A CA 1
ATOM 1560 C C . GLY A 1 206 ? -5.749 2.282 19.727 1.00 89.50 206 GLY A C 1
ATOM 1561 O O . GLY A 1 206 ? -5.053 1.767 20.601 1.00 89.50 206 GLY A O 1
ATOM 1562 N N . LEU A 1 207 ? -5.385 2.329 18.449 1.00 89.25 207 LEU A N 1
ATOM 1563 C CA . LEU A 1 207 ? -4.093 1.885 17.945 1.00 89.25 207 LEU A CA 1
ATOM 1564 C C . LEU A 1 207 ? -3.655 2.674 16.714 1.00 89.25 207 LEU A C 1
ATOM 1566 O O . LEU A 1 207 ? -4.444 3.345 16.044 1.00 89.25 207 LEU A O 1
ATOM 1570 N N . VAL A 1 208 ? -2.366 2.542 16.415 1.00 90.88 208 VAL A N 1
ATOM 1571 C CA . VAL A 1 208 ? -1.753 3.006 15.175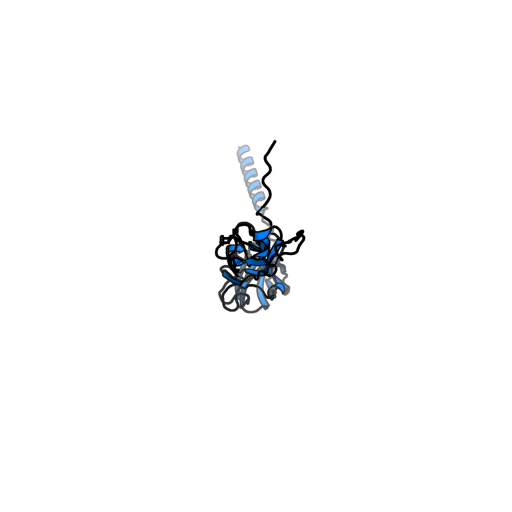 1.00 90.88 208 VAL A CA 1
ATOM 1572 C C . VAL A 1 208 ? -0.936 1.858 14.598 1.00 90.88 208 VAL A C 1
ATOM 1574 O O . VAL A 1 208 ? -0.068 1.309 15.276 1.00 90.88 208 VAL A O 1
ATOM 1577 N N . GLU A 1 209 ? -1.205 1.493 13.350 1.00 89.56 209 GLU A N 1
ATOM 1578 C CA . GLU A 1 209 ? -0.534 0.396 12.653 1.00 89.56 209 GLU A CA 1
ATOM 1579 C C . GLU A 1 209 ? -0.067 0.836 11.265 1.00 89.56 209 GLU A C 1
ATOM 1581 O O . GLU A 1 209 ? -0.714 1.629 10.585 1.00 89.56 209 GLU A O 1
ATOM 1586 N N . SER A 1 210 ? 1.058 0.288 10.812 1.00 90.62 210 SER A N 1
ATOM 1587 C CA . SER A 1 210 ? 1.488 0.427 9.421 1.00 90.62 210 SER A CA 1
ATOM 1588 C C . SER A 1 210 ? 0.884 -0.690 8.575 1.00 90.62 210 SER A C 1
ATOM 1590 O O . SER A 1 210 ? 0.911 -1.858 8.959 1.00 90.62 210 SER A O 1
ATOM 1592 N N . LEU A 1 211 ? 0.378 -0.344 7.398 1.00 91.56 211 LEU A N 1
ATOM 1593 C CA . LEU A 1 211 ? -0.280 -1.235 6.451 1.00 91.56 211 LEU A CA 1
ATOM 1594 C C . LEU A 1 211 ? 0.441 -1.177 5.109 1.00 91.56 211 LEU A C 1
ATOM 1596 O O . LEU A 1 211 ? 0.778 -0.104 4.615 1.00 91.56 211 LEU A O 1
ATOM 1600 N N . ARG A 1 212 ? 0.658 -2.334 4.492 1.00 91.12 212 ARG A N 1
ATOM 1601 C CA . ARG A 1 212 ? 1.189 -2.439 3.137 1.00 91.12 212 ARG A CA 1
ATOM 1602 C C . ARG A 1 212 ? 0.151 -3.069 2.223 1.00 91.12 212 ARG A C 1
ATOM 1604 O O . ARG A 1 212 ? -0.324 -4.155 2.524 1.00 91.12 212 ARG A O 1
ATOM 1611 N N . VAL A 1 213 ? -0.139 -2.425 1.094 1.00 91.44 213 VAL A N 1
ATOM 1612 C CA . VAL A 1 213 ? -0.973 -2.941 0.000 1.00 91.44 213 VAL A CA 1
ATOM 1613 C C . VAL A 1 213 ? -0.110 -3.194 -1.241 1.00 91.44 213 VAL A C 1
ATOM 1615 O O . VAL A 1 213 ? 0.791 -2.410 -1.553 1.00 91.44 213 VAL A O 1
ATOM 1618 N N . ILE A 1 214 ? -0.346 -4.320 -1.918 1.00 88.69 214 ILE A N 1
ATOM 1619 C CA . ILE A 1 214 ? 0.329 -4.727 -3.164 1.00 88.69 214 ILE A CA 1
ATOM 1620 C C . ILE A 1 214 ? -0.733 -5.026 -4.226 1.00 88.69 214 ILE A C 1
ATOM 1622 O O . ILE A 1 214 ? -1.864 -5.393 -3.889 1.00 88.69 214 ILE A O 1
ATOM 1626 N N . ASP A 1 215 ? -0.354 -4.916 -5.497 1.00 89.38 215 ASP A N 1
ATOM 1627 C CA . ASP A 1 215 ? -1.241 -5.149 -6.627 1.00 89.38 215 ASP A CA 1
ATOM 1628 C C . ASP A 1 215 ? -1.930 -6.514 -6.547 1.00 89.38 215 ASP A C 1
ATOM 1630 O O . ASP A 1 215 ? -1.287 -7.544 -6.327 1.00 89.38 215 ASP A O 1
ATOM 1634 N N . GLN A 1 216 ? -3.253 -6.511 -6.721 1.00 88.88 216 GLN A N 1
ATOM 1635 C CA . GLN A 1 216 ? -4.095 -7.711 -6.745 1.00 88.88 216 GLN A CA 1
ATOM 1636 C C . GLN A 1 216 ? -3.944 -8.600 -5.496 1.00 88.88 216 GLN A C 1
ATOM 1638 O O . GLN A 1 216 ? -4.090 -9.827 -5.556 1.00 88.88 216 GLN A O 1
ATOM 1643 N N . THR A 1 217 ? -3.641 -7.986 -4.350 1.00 89.56 217 THR A N 1
ATOM 1644 C CA . THR A 1 217 ? -3.575 -8.650 -3.041 1.00 89.56 217 THR A CA 1
ATOM 1645 C C . THR A 1 217 ? -4.630 -8.115 -2.082 1.00 89.56 217 THR A C 1
ATOM 1647 O O . THR A 1 217 ? -5.217 -7.058 -2.323 1.00 89.56 217 THR A O 1
ATOM 1650 N N . VAL A 1 218 ? -4.861 -8.852 -0.993 1.00 92.25 218 VAL A N 1
ATOM 1651 C CA . VAL A 1 218 ? -5.671 -8.396 0.138 1.00 92.25 218 VAL A CA 1
ATOM 1652 C C . VAL A 1 218 ? -4.771 -8.269 1.359 1.00 92.25 218 VAL A C 1
ATOM 1654 O O . VAL A 1 218 ? -4.102 -9.231 1.744 1.00 92.25 218 VAL A O 1
ATOM 1657 N N . SER A 1 219 ? -4.763 -7.087 1.963 1.00 92.75 219 SER A N 1
ATOM 1658 C CA . SER A 1 219 ? -4.108 -6.837 3.243 1.00 92.75 219 SER A CA 1
ATOM 1659 C C . SER A 1 219 ? -5.123 -6.982 4.357 1.00 92.75 219 SER A C 1
ATOM 1661 O O . SER A 1 219 ? -6.015 -6.143 4.501 1.00 92.75 219 SER A O 1
ATOM 1663 N N . LYS A 1 220 ? -4.988 -8.077 5.110 1.00 92.25 220 LYS A N 1
ATOM 1664 C CA . LYS A 1 220 ? -5.976 -8.510 6.091 1.00 92.25 220 LYS A CA 1
ATOM 1665 C C . LYS A 1 220 ? -5.438 -8.468 7.512 1.00 92.25 220 LYS A C 1
ATOM 1667 O O . LYS A 1 220 ? -4.296 -8.853 7.764 1.00 92.25 220 LYS A O 1
ATOM 1672 N N . THR A 1 221 ? -6.272 -8.035 8.453 1.00 90.56 221 THR A N 1
ATOM 1673 C CA . THR A 1 221 ? -5.963 -8.146 9.880 1.00 90.56 221 THR A CA 1
ATOM 1674 C C . THR A 1 221 ? -7.224 -8.260 10.725 1.00 90.56 221 THR A C 1
ATOM 1676 O O . THR A 1 221 ? -8.277 -7.743 10.361 1.00 90.56 221 THR A O 1
ATOM 1679 N N . THR A 1 222 ? -7.078 -8.875 11.895 1.00 93.25 222 THR A N 1
ATOM 1680 C CA . THR A 1 222 ? -8.038 -8.771 12.994 1.00 93.25 222 THR A CA 1
ATOM 1681 C C . THR A 1 222 ? -7.279 -8.373 14.255 1.00 93.25 222 THR A C 1
ATOM 1683 O O . THR A 1 222 ? -6.216 -8.939 14.552 1.00 93.25 222 THR A O 1
ATOM 1686 N N . ARG A 1 223 ? -7.778 -7.367 14.975 1.00 90.62 223 ARG A N 1
ATOM 1687 C CA . ARG A 1 223 ? -7.170 -6.849 16.208 1.00 90.62 223 ARG A CA 1
ATOM 1688 C C . ARG A 1 223 ? -8.219 -6.604 17.275 1.00 90.62 223 ARG A C 1
ATOM 1690 O O . ARG A 1 223 ? -9.316 -6.154 16.971 1.00 90.62 223 ARG A O 1
ATOM 1697 N N . ILE A 1 224 ? -7.830 -6.844 18.521 1.00 89.88 224 ILE A N 1
ATOM 1698 C CA . ILE A 1 224 ? -8.601 -6.439 19.692 1.00 89.88 224 ILE A CA 1
ATOM 1699 C C . ILE A 1 224 ? -8.030 -5.097 20.166 1.00 89.88 224 ILE A C 1
ATOM 1701 O O . ILE A 1 224 ? -6.822 -4.982 20.373 1.00 89.88 224 ILE A O 1
ATOM 1705 N N . LEU A 1 225 ? -8.881 -4.083 20.279 1.00 90.06 225 LEU A N 1
ATOM 1706 C CA . LEU A 1 225 ? -8.579 -2.785 20.860 1.00 90.06 225 LEU A CA 1
ATOM 1707 C C . LEU A 1 225 ? -8.761 -2.885 22.372 1.00 90.06 225 LEU A C 1
ATOM 1709 O O . LEU A 1 225 ? -9.828 -3.253 22.860 1.00 90.06 225 LEU A O 1
ATOM 1713 N N . GLU A 1 226 ? -7.719 -2.526 23.110 1.00 84.19 226 GLU A N 1
ATOM 1714 C CA . GLU A 1 226 ? -7.793 -2.420 24.562 1.00 84.19 226 GLU A CA 1
ATOM 1715 C C . GLU A 1 226 ? -8.283 -1.018 24.944 1.00 84.19 226 GLU A C 1
ATOM 1717 O O . GLU A 1 226 ? -7.674 -0.005 24.583 1.00 84.19 226 GLU A O 1
ATOM 1722 N N . ILE A 1 227 ? -9.387 -0.953 25.689 1.00 82.94 227 ILE A N 1
ATOM 1723 C CA . ILE A 1 227 ? -9.887 0.292 26.275 1.00 82.94 227 ILE A CA 1
ATOM 1724 C C . ILE A 1 227 ? -9.188 0.460 27.625 1.00 82.94 227 ILE A C 1
ATOM 1726 O O . ILE A 1 227 ? -9.573 -0.113 28.643 1.00 82.94 227 ILE A O 1
ATOM 1730 N N . GLY A 1 228 ? -8.078 1.197 27.599 1.00 67.62 228 GLY A N 1
ATOM 1731 C CA . GLY A 1 228 ? -7.196 1.379 28.752 1.00 67.62 228 GLY A CA 1
ATOM 1732 C C . GLY A 1 228 ? -7.654 2.469 29.721 1.00 67.62 228 GLY A C 1
ATOM 1733 O O . GLY A 1 228 ? -7.237 2.469 30.878 1.00 67.62 228 GLY A O 1
ATOM 1734 N N . LYS A 1 229 ? -8.509 3.396 29.273 1.00 61.47 229 LYS A N 1
ATOM 1735 C CA . LYS A 1 229 ? -9.072 4.449 30.122 1.00 61.47 229 LYS A CA 1
ATOM 1736 C C . LYS A 1 229 ? -10.518 4.093 30.445 1.00 61.47 229 LYS A C 1
ATOM 1738 O O . LYS A 1 229 ? -11.442 4.507 29.751 1.00 61.47 229 LYS A O 1
ATOM 1743 N N . LEU A 1 230 ? -10.707 3.338 31.525 1.00 56.53 230 LEU A N 1
ATOM 1744 C CA . LEU A 1 230 ? -11.974 3.395 32.247 1.00 56.53 230 LEU A CA 1
ATOM 1745 C C . LEU A 1 230 ? -12.157 4.861 32.639 1.00 56.53 230 LEU A C 1
ATOM 1747 O O . LEU A 1 230 ? -11.251 5.456 33.221 1.00 56.53 230 LEU A O 1
ATOM 1751 N N . ILE A 1 231 ? -13.264 5.478 32.238 1.00 54.50 231 ILE A N 1
ATOM 1752 C CA . ILE A 1 231 ? -13.542 6.855 32.638 1.00 54.50 231 ILE A CA 1
ATOM 1753 C C . ILE A 1 231 ? -13.696 6.818 34.155 1.00 54.50 231 ILE A C 1
ATOM 1755 O O . ILE A 1 231 ? -14.651 6.244 34.677 1.00 54.50 231 ILE A O 1
ATOM 1759 N N . ASP A 1 232 ? -12.668 7.323 34.837 1.00 50.59 232 ASP A N 1
ATOM 1760 C CA . ASP A 1 232 ? -12.512 7.222 36.278 1.00 50.59 232 ASP A CA 1
ATOM 1761 C C . ASP A 1 232 ? -13.758 7.762 36.985 1.00 50.59 232 ASP A C 1
ATOM 1763 O O . ASP A 1 232 ? -14.126 8.925 36.835 1.00 50.59 232 ASP A O 1
ATOM 1767 N N . ALA A 1 233 ? -14.378 6.862 37.749 1.00 51.97 233 ALA A N 1
ATOM 1768 C CA . ALA A 1 233 ? -15.300 7.070 38.858 1.00 51.97 233 ALA A CA 1
ATOM 1769 C C . ALA A 1 233 ? -16.306 8.234 38.739 1.00 51.97 233 ALA A C 1
ATOM 1771 O O . ALA A 1 233 ? -15.997 9.400 38.987 1.00 51.97 233 ALA A O 1
ATOM 1772 N N . GLY A 1 234 ? -17.586 7.886 38.577 1.00 53.66 234 GLY A N 1
ATOM 1773 C CA . GLY A 1 234 ? -18.662 8.751 39.056 1.00 53.66 234 GLY A CA 1
ATOM 1774 C C . GLY A 1 234 ? -18.476 9.020 40.554 1.00 53.66 234 GLY A C 1
ATOM 1775 O O . GLY A 1 234 ? -18.528 8.102 41.373 1.00 53.66 234 GLY A O 1
ATOM 1776 N N . LEU A 1 235 ? -18.221 10.275 40.924 1.00 51.84 235 LEU A N 1
ATOM 1777 C CA . LEU A 1 235 ? -18.070 10.687 42.318 1.00 51.84 235 LEU A CA 1
ATOM 1778 C C . LEU A 1 235 ? -19.454 10.811 42.959 1.00 51.84 235 LEU A C 1
ATOM 1780 O O . LEU A 1 235 ? -20.175 11.783 42.737 1.00 51.84 235 LEU A O 1
ATOM 1784 N N . ILE A 1 236 ? -19.821 9.833 43.784 1.00 63.94 236 ILE A N 1
ATOM 1785 C CA . ILE A 1 236 ? -20.993 9.932 44.655 1.00 63.94 236 ILE A CA 1
ATOM 1786 C C . ILE A 1 236 ? -20.521 10.529 45.982 1.00 63.94 236 ILE A C 1
ATOM 1788 O O . ILE A 1 236 ? -19.796 9.888 46.740 1.00 63.94 236 ILE A O 1
ATOM 1792 N N . THR A 1 237 ? -20.916 11.773 46.262 1.00 57.88 237 THR A N 1
ATOM 1793 C CA . THR A 1 237 ? -20.660 12.419 47.559 1.00 57.88 237 THR A CA 1
ATOM 1794 C C . THR A 1 237 ? -21.904 12.304 48.429 1.00 57.88 237 THR A C 1
ATOM 1796 O O . THR A 1 237 ? -22.966 12.799 48.055 1.00 57.88 237 THR A O 1
ATOM 1799 N N . ILE A 1 238 ? -21.769 11.686 49.602 1.00 70.00 238 ILE A N 1
ATOM 1800 C CA . ILE A 1 238 ? -22.827 11.612 50.615 1.00 70.00 238 ILE A CA 1
ATOM 1801 C C . ILE A 1 238 ? -22.424 12.534 51.762 1.00 70.00 238 ILE A C 1
ATOM 1803 O O . ILE A 1 238 ? -21.348 12.378 52.336 1.00 70.00 238 ILE A O 1
ATOM 1807 N N . ILE A 1 239 ? -23.271 13.514 52.071 1.00 68.31 239 ILE A N 1
ATOM 1808 C CA . ILE A 1 239 ? -23.050 14.461 53.166 1.00 68.31 239 ILE A CA 1
ATOM 1809 C C . ILE A 1 239 ? -24.063 14.142 54.264 1.00 68.31 239 ILE A C 1
ATOM 1811 O O . ILE A 1 239 ? -25.261 14.335 54.066 1.00 68.31 239 ILE A O 1
ATOM 1815 N N . ASP A 1 240 ? -23.581 13.672 55.415 1.00 66.62 240 ASP A N 1
ATOM 1816 C CA . ASP A 1 240 ? -24.394 13.532 56.623 1.00 66.62 240 ASP A CA 1
ATOM 1817 C C . ASP A 1 240 ? -24.350 14.836 57.434 1.00 66.62 240 ASP A C 1
ATOM 1819 O O . ASP A 1 240 ? -23.293 15.274 57.889 1.00 66.62 240 ASP A O 1
ATOM 1823 N N . GLY A 1 241 ? -25.509 15.481 57.569 1.00 66.31 241 GLY A N 1
ATOM 1824 C CA . GLY A 1 241 ? -25.712 16.677 58.389 1.00 66.31 241 GLY A CA 1
ATOM 1825 C C . GLY A 1 241 ? -26.604 16.429 59.607 1.00 66.31 241 GLY A C 1
ATOM 1826 O O . GLY A 1 241 ? -27.122 17.388 60.180 1.00 66.31 241 GLY A O 1
ATOM 1827 N N . SER A 1 242 ? -26.859 15.167 59.960 1.00 65.50 242 SER A N 1
ATOM 1828 C CA . SER A 1 242 ? -27.759 14.802 61.052 1.00 65.50 242 SER A CA 1
ATOM 1829 C C . SER A 1 242 ? -27.101 14.952 62.431 1.00 65.50 242 SER A C 1
ATOM 1831 O O . SER A 1 242 ? -25.906 14.731 62.619 1.00 65.50 242 SER A O 1
ATOM 1833 N N . ILE A 1 243 ? -27.898 15.362 63.422 1.00 67.25 243 ILE A N 1
ATOM 1834 C CA . ILE A 1 243 ? -27.555 15.297 64.848 1.00 67.25 243 ILE A CA 1
ATOM 1835 C C . ILE A 1 243 ? -28.812 14.788 65.571 1.00 67.25 243 ILE A C 1
ATOM 1837 O O . ILE A 1 243 ? -29.823 15.498 65.536 1.00 67.25 243 ILE A O 1
ATOM 1841 N N . PRO A 1 244 ? -28.789 13.616 66.243 1.00 67.75 244 PRO A N 1
ATOM 1842 C CA . PRO A 1 244 ? -27.668 12.677 66.431 1.00 67.75 244 PRO A CA 1
ATOM 1843 C C . PRO A 1 244 ? -27.342 11.838 65.175 1.00 67.75 244 PRO A C 1
ATOM 1845 O O . PRO A 1 244 ? -28.193 11.741 64.293 1.00 67.75 244 PRO A O 1
ATOM 1848 N N . PRO A 1 245 ? -26.141 11.222 65.100 1.00 65.31 245 PRO A N 1
ATOM 1849 C CA . PRO A 1 245 ? -25.806 10.283 64.029 1.00 65.31 245 PRO A CA 1
ATOM 1850 C C . PRO A 1 245 ? -26.779 9.099 64.029 1.00 65.31 245 PRO A C 1
ATOM 1852 O O . PRO A 1 245 ? -27.183 8.631 65.096 1.00 65.31 245 PRO A O 1
ATOM 1855 N N . PHE A 1 246 ? -27.135 8.610 62.843 1.00 71.56 246 PHE A N 1
ATOM 1856 C CA . PHE A 1 246 ? -27.951 7.410 62.678 1.00 71.56 246 PHE A CA 1
ATOM 1857 C C . PHE A 1 246 ? -27.117 6.283 62.069 1.00 71.56 246 PHE A C 1
ATOM 1859 O O . PHE A 1 246 ? -26.321 6.503 61.157 1.00 71.56 246 PHE A O 1
ATOM 1866 N N . ASP A 1 247 ? -27.327 5.062 62.556 1.00 73.44 247 ASP A N 1
ATOM 1867 C CA . ASP A 1 247 ? -26.807 3.874 61.886 1.00 73.44 247 ASP A CA 1
ATOM 1868 C C . ASP A 1 247 ? -27.580 3.660 60.585 1.00 73.44 247 ASP A C 1
ATOM 1870 O O . ASP A 1 247 ? -28.779 3.929 60.526 1.00 73.44 247 ASP A O 1
ATOM 1874 N N . GLY A 1 248 ? -26.931 3.166 59.537 1.00 73.31 248 GLY A N 1
ATOM 1875 C CA . GLY A 1 248 ? -27.592 2.884 58.270 1.00 73.31 248 GLY A CA 1
ATOM 1876 C C . GLY A 1 248 ? -26.727 2.077 57.315 1.00 73.31 248 GLY A C 1
ATOM 1877 O O . GLY A 1 248 ? -25.530 1.903 57.534 1.00 73.31 248 GLY A O 1
ATOM 1878 N N . GLU A 1 249 ? -27.349 1.582 56.251 1.00 78.19 249 GLU A N 1
ATOM 1879 C CA . GLU A 1 249 ? -26.681 0.845 55.181 1.00 78.19 249 GLU A CA 1
ATOM 1880 C C . GLU A 1 249 ? -26.875 1.574 53.853 1.00 78.19 249 GLU A C 1
ATOM 1882 O O . GLU A 1 249 ? -27.984 2.004 53.517 1.00 78.19 249 GLU A O 1
ATOM 1887 N N . ILE A 1 250 ? -25.781 1.702 53.105 1.00 77.81 250 ILE A N 1
ATOM 1888 C CA . ILE A 1 250 ? -25.800 2.102 51.702 1.00 77.81 250 ILE A CA 1
ATOM 1889 C C . ILE A 1 250 ? -25.510 0.846 50.898 1.00 77.81 250 ILE A C 1
ATOM 1891 O O . ILE A 1 250 ? -24.426 0.274 51.010 1.00 77.81 250 ILE A O 1
ATOM 1895 N N . ALA A 1 251 ? -26.475 0.439 50.083 1.00 78.69 251 ALA A N 1
ATOM 1896 C CA . ALA A 1 251 ? -26.347 -0.719 49.216 1.00 78.69 251 ALA A CA 1
ATOM 1897 C C . ALA A 1 251 ? -26.610 -0.331 47.761 1.00 78.69 251 ALA A C 1
ATOM 1899 O O . ALA A 1 251 ? -27.479 0.491 47.450 1.00 78.69 251 ALA A O 1
ATOM 1900 N N . LEU A 1 252 ? -25.851 -0.961 46.871 1.00 78.81 252 LEU A N 1
ATOM 1901 C CA . LEU A 1 252 ? -26.142 -0.993 45.446 1.00 78.81 252 LEU A CA 1
ATOM 1902 C C . LEU A 1 252 ? -27.115 -2.140 45.172 1.00 78.81 252 LEU A C 1
ATOM 1904 O O . LEU A 1 252 ? -26.989 -3.211 45.764 1.00 78.81 252 LEU A O 1
ATOM 1908 N N . SER A 1 253 ? -28.051 -1.940 44.245 1.00 77.12 253 SER A N 1
ATOM 1909 C CA . SER A 1 253 ? -28.991 -2.990 43.819 1.00 77.12 253 SER A CA 1
ATOM 1910 C C . SER A 1 253 ? -28.314 -4.241 43.237 1.00 77.12 253 SER A C 1
ATOM 1912 O O . SER A 1 253 ? -28.896 -5.322 43.264 1.00 77.12 253 SER A O 1
ATOM 1914 N N . SER A 1 254 ? -27.091 -4.104 42.722 1.00 75.38 254 SER A N 1
ATOM 1915 C CA . SER A 1 254 ? -26.274 -5.168 42.137 1.00 75.38 254 SER A CA 1
ATOM 1916 C C . SER A 1 254 ? -24.781 -4.875 42.332 1.00 75.38 254 SER A C 1
ATOM 1918 O O . SER A 1 254 ? -24.378 -3.729 42.543 1.00 75.38 254 SER A O 1
ATOM 1920 N N . THR A 1 255 ? -23.950 -5.915 42.239 1.00 67.06 255 THR A N 1
ATOM 1921 C CA . THR A 1 255 ? -22.480 -5.818 42.242 1.00 67.06 255 THR A CA 1
ATOM 1922 C C . THR A 1 255 ? -21.883 -5.671 40.839 1.00 67.06 255 THR A C 1
ATOM 1924 O O . THR A 1 255 ? -20.676 -5.488 40.713 1.00 67.06 255 THR A O 1
ATOM 1927 N N . SER A 1 256 ? -22.703 -5.763 39.788 1.00 60.91 256 SER A N 1
ATOM 1928 C CA . SER A 1 256 ? -22.315 -5.514 38.395 1.00 60.91 256 SER A CA 1
ATOM 1929 C C . SER A 1 256 ? -23.470 -4.877 37.628 1.00 60.91 256 SER A C 1
ATOM 1931 O O . SER A 1 256 ? -24.614 -5.294 37.815 1.00 60.91 256 SER A O 1
ATOM 1933 N N . TYR A 1 257 ? -23.157 -3.932 36.745 1.00 65.25 257 TYR A N 1
ATOM 1934 C CA . TYR A 1 257 ? -24.122 -3.256 35.879 1.00 65.25 257 TYR A CA 1
ATOM 1935 C C . TYR A 1 257 ? -23.612 -3.289 34.444 1.00 65.25 257 TYR A C 1
ATOM 1937 O O . TYR A 1 257 ? -22.420 -3.068 34.216 1.00 65.25 257 TYR A O 1
ATOM 1945 N N . ALA A 1 258 ? -24.500 -3.558 33.492 1.00 58.22 258 ALA A N 1
ATOM 1946 C CA . ALA A 1 258 ? -24.195 -3.348 32.083 1.00 58.22 258 ALA A CA 1
ATOM 1947 C C . ALA A 1 258 ? -24.210 -1.845 31.749 1.00 58.22 258 ALA A C 1
ATOM 1949 O O . ALA A 1 258 ? -24.832 -1.037 32.445 1.00 58.22 258 ALA A O 1
ATOM 1950 N N . ALA A 1 259 ? -23.539 -1.457 30.663 1.00 59.00 259 ALA A N 1
ATOM 1951 C CA . ALA A 1 259 ? -23.608 -0.088 30.165 1.00 59.00 259 ALA A CA 1
ATOM 1952 C C . ALA A 1 259 ? -25.073 0.321 29.903 1.00 59.00 259 ALA A C 1
ATOM 1954 O O . ALA A 1 259 ? -25.822 -0.398 29.244 1.00 59.00 259 ALA A O 1
ATOM 1955 N N . GLY A 1 260 ? -25.480 1.480 30.433 1.00 58.56 260 GLY A N 1
ATOM 1956 C CA . GLY A 1 260 ? -26.842 2.012 30.289 1.00 58.56 260 GLY A CA 1
ATOM 1957 C C . GLY A 1 260 ? -27.896 1.406 31.226 1.00 58.56 260 GLY A C 1
ATOM 1958 O O . GLY A 1 260 ? -29.048 1.833 31.177 1.00 58.56 260 GLY A O 1
ATOM 1959 N N . GLU A 1 261 ? -27.533 0.449 32.084 1.00 64.31 261 GLU A N 1
ATOM 1960 C CA . GLU A 1 261 ? -28.444 -0.107 33.087 1.00 64.31 261 GLU A CA 1
ATOM 1961 C C . GLU A 1 261 ? -28.704 0.896 34.225 1.00 64.31 261 GLU A C 1
ATOM 1963 O O . GLU A 1 261 ? -27.808 1.632 34.650 1.00 64.31 261 GLU A O 1
ATOM 1968 N N . GLU A 1 262 ? -29.942 0.939 34.727 1.00 64.12 262 GLU A N 1
ATOM 1969 C CA . GLU A 1 262 ? -30.309 1.821 35.835 1.00 64.12 262 GLU A CA 1
ATOM 1970 C C . GLU A 1 262 ? -29.621 1.365 37.129 1.00 64.12 262 GLU A C 1
ATOM 1972 O O . GLU A 1 262 ? -29.882 0.286 37.663 1.00 64.12 262 GLU A O 1
ATOM 1977 N N . LEU A 1 263 ? -28.747 2.219 37.661 1.00 72.25 263 LEU A N 1
ATOM 1978 C CA . LEU A 1 263 ? -28.098 2.001 38.946 1.00 72.25 263 LEU A CA 1
ATOM 1979 C C . LEU A 1 263 ? -28.963 2.580 40.067 1.00 72.25 263 LEU A C 1
ATOM 1981 O O . LEU A 1 263 ? -29.156 3.793 40.150 1.00 72.25 263 LEU A O 1
ATOM 1985 N N . THR A 1 264 ? -29.444 1.719 40.967 1.00 77.50 264 THR A N 1
ATOM 1986 C CA . THR A 1 264 ? -30.189 2.152 42.157 1.00 77.50 264 THR A CA 1
ATOM 1987 C C . THR A 1 264 ? -29.297 2.110 43.397 1.00 77.50 264 THR A C 1
ATOM 1989 O O . THR A 1 264 ? -28.782 1.058 43.786 1.00 77.50 264 THR A O 1
ATOM 1992 N N . LEU A 1 265 ? -29.153 3.263 44.055 1.00 78.06 265 LEU A N 1
ATOM 1993 C CA . LEU A 1 265 ? -28.563 3.394 45.390 1.00 78.06 265 LEU A CA 1
ATOM 1994 C C . LEU A 1 265 ? -29.680 3.434 46.428 1.00 78.06 265 LEU A C 1
ATOM 1996 O O . LEU A 1 265 ? -30.537 4.316 46.382 1.00 78.06 265 LEU A O 1
ATOM 2000 N N . THR A 1 266 ? -29.655 2.506 47.383 1.00 78.88 266 THR A N 1
ATOM 2001 C CA . THR A 1 266 ? -30.610 2.500 48.497 1.00 78.88 266 THR A CA 1
ATOM 2002 C C . THR A 1 266 ? -29.909 2.911 49.782 1.00 78.88 266 THR A C 1
ATOM 2004 O O . THR A 1 266 ? -28.900 2.314 50.156 1.00 78.88 266 THR A O 1
ATOM 2007 N N . LEU A 1 267 ? -30.468 3.911 50.466 1.00 77.06 267 LEU A N 1
ATOM 2008 C CA . LEU A 1 267 ? -30.083 4.300 51.820 1.00 77.06 267 LEU A CA 1
ATOM 2009 C C . LEU A 1 267 ? -31.142 3.788 52.796 1.00 77.06 267 LEU A C 1
ATOM 2011 O O . LEU A 1 267 ? -32.296 4.214 52.738 1.00 77.06 267 LEU A O 1
ATOM 2015 N N . THR A 1 268 ? -30.745 2.907 53.709 1.00 76.94 268 THR A N 1
ATOM 2016 C CA . THR A 1 268 ? -31.624 2.414 54.775 1.00 76.94 268 THR A CA 1
ATOM 2017 C C . THR A 1 268 ? -31.158 2.968 56.110 1.00 76.94 268 THR A C 1
ATOM 2019 O O . THR A 1 268 ? -30.031 2.709 56.521 1.00 76.94 268 THR A O 1
ATOM 2022 N N . ALA A 1 269 ? -32.021 3.712 56.801 1.00 69.94 269 ALA A N 1
ATOM 2023 C CA . ALA A 1 269 ? -31.764 4.140 58.170 1.00 69.94 269 ALA A CA 1
ATOM 2024 C C . ALA A 1 269 ? -32.077 3.011 59.169 1.00 69.94 269 ALA A C 1
ATOM 2026 O O . ALA A 1 269 ? -33.113 2.349 59.083 1.00 69.94 269 ALA A O 1
ATOM 2027 N N . GLY A 1 270 ? -31.188 2.821 60.137 1.00 63.97 270 GLY A N 1
ATOM 2028 C CA . GLY A 1 270 ? -31.358 1.976 61.311 1.00 63.97 270 GLY A CA 1
ATOM 2029 C C . GLY A 1 270 ? -32.487 2.484 62.210 1.00 63.97 270 GLY A C 1
ATOM 2030 O O . GLY A 1 270 ? -32.862 3.657 62.184 1.00 63.97 270 GLY A O 1
ATOM 2031 N N . GLN A 1 271 ? -33.068 1.578 62.999 1.00 54.75 271 GLN A N 1
ATOM 2032 C CA . GLN A 1 271 ? -34.384 1.743 63.638 1.00 54.75 271 GLN A CA 1
ATOM 2033 C C . GLN A 1 271 ? -34.552 2.919 64.626 1.00 54.75 271 GLN A C 1
ATOM 2035 O O . GLN A 1 271 ? -35.680 3.188 65.046 1.00 54.75 271 GLN A O 1
ATOM 2040 N N . GLU A 1 272 ? -33.505 3.677 64.948 1.00 52.81 272 GLU A N 1
ATOM 2041 C CA . GLU A 1 272 ? -33.577 4.833 65.858 1.00 52.81 272 GLU A CA 1
ATOM 2042 C C . GLU A 1 272 ? -34.358 6.037 65.274 1.00 52.81 272 GLU A C 1
ATOM 2044 O O . GLU A 1 272 ? -34.868 6.867 66.024 1.00 52.81 272 GLU A O 1
ATOM 2049 N N . LEU A 1 273 ? -34.568 6.118 63.952 1.00 47.31 273 LEU A N 1
ATOM 2050 C CA . LEU A 1 273 ? -35.324 7.224 63.328 1.00 47.31 273 LEU A CA 1
ATOM 2051 C C . LEU A 1 273 ? -36.856 7.125 63.473 1.00 47.31 273 LEU A C 1
ATOM 2053 O O . LEU A 1 273 ? -37.569 8.108 63.258 1.00 47.31 273 LEU A O 1
ATOM 2057 N N . SER A 1 274 ? -37.385 5.971 63.891 1.00 44.09 274 SER A N 1
ATOM 2058 C CA . SER A 1 274 ? -38.832 5.783 64.094 1.00 44.09 274 SER A CA 1
ATOM 2059 C C . SER A 1 274 ? -39.382 6.478 65.350 1.00 44.09 274 SER A C 1
ATOM 2061 O O . SER A 1 274 ? -40.594 6.671 65.459 1.00 44.09 274 SER A O 1
ATOM 2063 N N . ALA A 1 275 ? -38.515 6.924 66.268 1.00 42.75 275 ALA A N 1
ATOM 2064 C CA . ALA A 1 275 ? -38.924 7.579 67.511 1.00 42.75 275 ALA A CA 1
ATOM 2065 C C . ALA A 1 275 ? -39.096 9.108 67.396 1.00 42.75 275 ALA A C 1
ATOM 2067 O O . ALA A 1 275 ? -39.698 9.710 68.283 1.00 42.75 275 ALA A O 1
ATOM 2068 N N . TYR A 1 276 ? -38.615 9.751 66.322 1.00 40.16 276 TYR A N 1
ATOM 2069 C CA . TYR A 1 276 ? -38.643 11.222 66.209 1.00 40.16 276 TYR A CA 1
ATOM 2070 C C . TYR A 1 276 ? -39.780 11.785 65.338 1.00 40.16 276 TYR A C 1
ATOM 2072 O O . TYR A 1 276 ? -39.995 12.995 65.311 1.00 40.16 276 TYR A O 1
ATOM 2080 N N . ILE A 1 277 ? -40.558 10.932 64.659 1.00 41.53 277 ILE A N 1
ATOM 2081 C CA . ILE A 1 277 ? -41.650 11.365 63.761 1.00 41.53 277 ILE A CA 1
ATOM 2082 C C . ILE A 1 277 ? -43.037 11.321 64.451 1.00 41.53 277 ILE A C 1
ATOM 2084 O O . ILE A 1 277 ? -44.057 11.608 63.830 1.00 41.53 277 ILE A O 1
ATOM 2088 N N . SER A 1 278 ? -43.135 11.042 65.760 1.00 39.44 278 SER A N 1
ATOM 2089 C CA . SER A 1 278 ? -44.445 10.904 66.430 1.00 39.44 278 SER A CA 1
ATOM 2090 C C . SER A 1 278 ? -45.009 12.165 67.105 1.00 39.44 278 SER A C 1
ATOM 2092 O O . SER A 1 278 ? -46.027 12.064 67.788 1.00 39.44 278 SER A O 1
ATOM 2094 N N . SER A 1 279 ? -44.434 13.360 66.941 1.00 46.28 279 SER A N 1
ATOM 2095 C CA . SER A 1 279 ? -45.083 14.578 67.461 1.00 46.28 279 SER A CA 1
ATOM 2096 C C . SER A 1 279 ? -44.715 15.840 66.689 1.00 46.28 279 SER A C 1
ATOM 2098 O O . SER A 1 279 ? -43.694 16.468 66.954 1.00 46.28 279 SER A O 1
ATOM 2100 N N . GLY A 1 280 ? -45.583 16.255 65.767 1.00 32.75 280 GLY A N 1
ATOM 2101 C CA . GLY A 1 280 ? -45.434 17.550 65.108 1.00 32.75 280 GLY A CA 1
ATOM 2102 C C . GLY A 1 280 ? -46.442 17.811 63.997 1.00 32.75 280 GLY A C 1
ATOM 2103 O O . GLY A 1 280 ? -46.064 17.956 62.843 1.00 32.75 280 GLY A O 1
ATOM 2104 N N . THR A 1 281 ? -47.733 17.889 64.320 1.00 38.19 281 THR A N 1
ATOM 2105 C CA . THR A 1 281 ? -48.712 18.537 63.434 1.00 38.19 281 THR A CA 1
ATOM 2106 C C . THR A 1 281 ? -48.727 20.039 63.707 1.00 38.19 281 THR A C 1
ATOM 2108 O O . THR A 1 281 ? -49.146 20.425 64.792 1.00 38.19 281 THR A O 1
ATOM 2111 N N . VAL A 1 282 ? -48.397 20.881 62.721 1.00 28.52 282 VAL A N 1
ATOM 2112 C CA . VAL A 1 282 ? -48.934 22.255 62.577 1.00 28.52 282 VAL A CA 1
ATOM 2113 C C . VAL A 1 282 ? -48.983 22.550 61.069 1.00 28.52 282 VAL A C 1
ATOM 2115 O O . VAL A 1 282 ? -47.950 22.598 60.418 1.00 28.52 282 VAL A O 1
ATOM 2118 N N . ARG A 1 283 ? -50.141 22.380 60.415 1.00 32.19 283 ARG A N 1
ATOM 2119 C CA . ARG A 1 283 ? -51.149 23.411 60.073 1.00 32.19 283 ARG A CA 1
ATOM 2120 C C . ARG A 1 283 ? -50.580 24.626 59.336 1.00 32.19 283 ARG A C 1
ATOM 2122 O O . ARG A 1 283 ? -49.758 25.356 59.868 1.00 32.19 283 ARG A O 1
ATOM 2129 N N . GLY A 1 284 ? -51.087 24.822 58.122 1.00 32.88 284 GLY A N 1
ATOM 2130 C CA . GLY A 1 284 ? -50.650 25.865 57.211 1.00 32.88 284 GLY A CA 1
ATOM 2131 C C . GLY A 1 284 ? -51.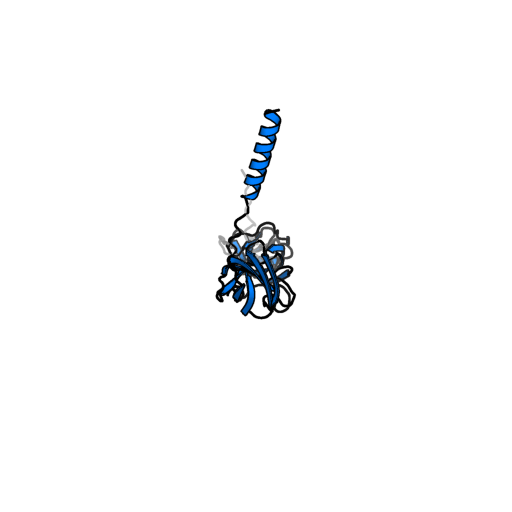158 27.269 57.513 1.00 32.88 284 GLY A C 1
ATOM 2132 O O . GLY A 1 284 ? -52.109 27.474 58.270 1.00 32.88 284 GLY A O 1
ATOM 2133 N N . SER A 1 285 ? -50.515 28.189 56.805 1.00 37.16 285 SER A N 1
ATOM 2134 C CA . SER A 1 285 ? -51.048 29.388 56.159 1.00 37.16 285 SER A CA 1
ATOM 2135 C C . SER A 1 285 ? -50.066 29.766 55.061 1.00 37.16 285 SER A C 1
ATOM 2137 O O . SER A 1 285 ? -48.861 29.798 55.403 1.00 37.16 285 SER A O 1
#

Solvent-accessible surface area (backbone atoms only — not comparable to full-atom values): 16628 Å² total; per-residue (Å²): 121,67,70,69,55,51,54,52,51,52,53,52,52,51,55,55,55,59,63,66,69,57,79,80,77,81,68,59,87,48,52,14,35,40,39,38,38,56,41,75,54,77,83,80,75,66,93,45,48,50,39,69,72,82,65,68,84,45,68,57,29,31,36,39,38,35,45,35,59,94,80,40,69,49,78,48,70,78,38,67,65,53,68,44,79,48,67,78,36,69,34,35,55,33,39,36,38,42,37,31,16,19,90,85,69,34,47,57,27,23,24,66,40,74,50,75,39,44,70,52,81,40,77,51,65,31,55,32,76,38,62,34,62,43,12,31,41,42,38,37,42,33,41,66,30,72,83,44,54,96,78,44,44,78,47,77,48,46,20,39,84,86,66,45,74,63,79,97,64,66,71,51,75,36,70,83,74,16,37,35,39,40,54,47,75,45,64,19,41,54,33,39,40,36,40,36,36,30,47,94,93,37,81,26,28,55,54,75,46,43,36,34,35,38,28,83,33,47,24,56,49,78,45,77,46,61,68,78,51,71,82,79,70,88,83,82,83,85,84,87,87,66,83,74,83,76,60,65,48,82,44,63,83,60,97,74,77,63,65,91,54,88,82,51,79,46,78,45,76,41,82,77,65,72,74,74,75,80,78,83,90,79,82,90,131

Sequence (285 aa):
MIKRRLVKGVAILMLLLLAMVGCQDNSLEGEATLHLSLERASRFNTRNIVPEGTDPLTIVSYKIEGSGPNEVYIVKEGIEDEEVTIKSLNVGYWTFTATGYNAQGRAIASGETTLYLSATSTSASITLNQEVGTGSIDLTYQWDAQQTNGESILNFKLLDIDNKEVTGITPAINIEDGEVNFSGTVASGFYTVIVNIESYGEIVGGLVESLRVIDQTVSKTTRILEIGKLIDAGLITIIDGSIPPFDGEIALSSTSYAAGEELTLTLTAGQELSAYISSGTVRGS

Secondary structure (DSSP, 8-state):
-HHHHHHHHHHHHHHHHHTT----------EEEEEEEEEE-GGGGS--BPBSSSSTT---EEEEEEE-GGG-EEEEEEE-SSEEEEEEEESEEEEEEEEEE-TTS-EEEEEEEEEEE-SS-EEEEEEE-EE-SEEEEEEEEE--GGG--TT-EEEEEEE-TTSPBPPS---EEETTTTEEEEEEEEESEEEEEEEEEEETTEEEEEEEEEEEE-TT-EEEEEEEPPB---------------SS---EEEEES-S---TTPPPPEEEEE-GGGGGSSSS------

Radius of gyration: 38.57 Å; Cα contacts (8 Å, |Δi|>4): 571; chains: 1; bounding box: 82×48×142 Å

Nearest PDB structures (foldseek):
  6fwv-assembly2_B  TM=3.643E-01  e=1.221E-06  Bacillus anthracis
  6fwv-assembly1_A  TM=3.688E-01  e=1.357E-06  Bacillus anthracis
  6nmy-assembly1_F  TM=2.726E-01  e=8.168E-01  Homo sapiens
  6nmy-assembly2_M  TM=2.717E-01  e=9.570E-01  Homo sapiens
  5uv8-assembly2_G  TM=3.037E-01  e=1.804E+00  Homo sapiens

pLDDT: mean 80.14, std 16.2, range [28.52, 97.75]

Foldseek 3Di:
DVVVVVVVVVVVVVVVVVVVPPPPPPFPDAKFKEKEAEAEDPVLDDDALEFDDDPQSDFQWKWKWKAFPPRDIDIDTGHRDRIDMDIRDGFFKMKMKMFTGDPVRFTAFMFIDIDTTDNYYYYDYTYGDHADAKFKEKEKEFEDLQLDDPQKDKDKFKAFPVRHTDPDWDWDDDSNRRMIITIDMDGFGKIKIWIFIDDPNHTQWIDIGIHGGTHHTYRYDYYYIDRNDSPPDDDDDDDDPDPPDWDWDWDWPDPDDGPPGDIDIDIGTDPPVVVPPPDDDDDDD

Mean predicted aligned error: 14.76 Å